Protein AF-B9YCL2-F1 (afdb_monomer)

Nearest PDB structures (foldseek):
  7br9-assembly1_A  TM=3.770E-01  e=5.449E-02  Mus musculus
  5y82-assembly1_D  TM=5.614E-01  e=2.645E+00  Thermotoga maritima MSB8
  7cf6-assembly1_A-2  TM=2.878E-01  e=2.105E+00  Fervidobacterium islandicum

Sequence (272 aa):
MPEGIKELVYPILKEELIPALGCTEPIAIAYACAKAKEVLGAFPEKMTVRCSGNIVKNVKGVVVPNTVNLKGIKTAALMGVVCGDASKGLQVIAGSTAQDVARVKELLKSDLCKVELIEGEENLQIWAVLEQAENQVQLQIKREHTNITKIIKNGEVLLDKDDCSSQPVSAIDRSRLTVESIVAYVENEDLSEIRPLLEKQVECNMAIAEEG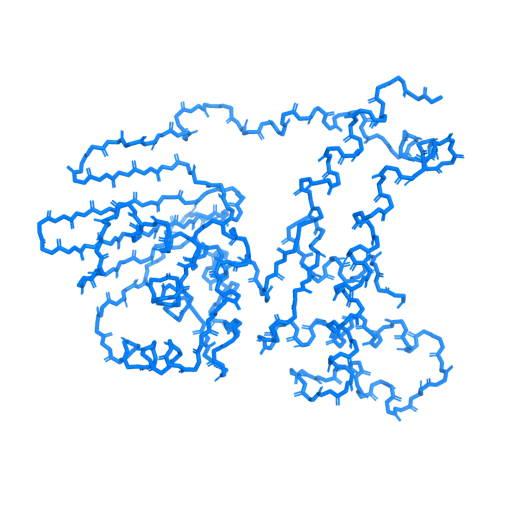LKNPFGSQVGRIMMKNNPNDLFTKVIAYAASGSDARMSGCNLPVVVNSGSGNQGMTCSVP

Secondary structure (DSSP, 8-state):
--TTSHHHHHHHHHHH--EE-S-HHHHHHHHHHHHHHHHHTS--SEEEEEE-HHHHHHHTTPBPTTSSS-BHHHHHHHHHHHH--GGGGGGTTTT--HHHHHHHHHHTTSTTEEEEE-TT--SSEEEEEEEETTEEEEEEEESSTT-EEEEEETTEEEEE-TTSSS----SS-GGG--HHHHHHHHHHS-TTTTHHHHHHHHHHHHHHHHHHHHS--TT-HHHHHHHH-TT-HHHHHHHHHHHHHHHHHTT--S-EE-BTTBHHHHHHHH--

pLDDT: mean 91.06, std 10.23, range [40.72, 98.69]

Mean predicted aligned error: 5.86 Å

Foldseek 3Di:
DPPCLVVFPQVVLVVFFDWAFFALLLLLLLLQLLVQLVVLVHQFQAKEKEWEPQSQVVFQCFAAAPQQRDGGNLLSNQLSRQQFDNVRQNCRNLPPDPVSSVVSVVCVVDNRYHYHYDPPGHFGKMWMWGHDDQKIWIWMDGNDSSRTQWIAINNRTPHHNVPPPDDPPPPRDCPPPDPVSVVCCVVPDDCPSVVVSLVVQLVQLQVLLVVLLVDDFAPSQLVVLCVVPVPDPVSNLVSSLVSSNRCSRRNNSGIHGGGPSHSSVSNNVRPD

Radius of gyration: 20.26 Å; Cα contacts (8 Å, |Δi|>4): 569; chains: 1; bounding box: 56×36×64 Å

Structure (mmCIF, N/CA/C/O backbone):
data_AF-B9YCL2-F1
#
_entry.id   AF-B9YCL2-F1
#
loop_
_atom_site.group_PDB
_atom_site.id
_atom_site.type_symbol
_atom_site.label_atom_id
_atom_site.label_alt_id
_atom_site.label_comp_id
_atom_site.label_asym_id
_atom_site.label_entity_id
_atom_site.label_seq_id
_atom_site.pdbx_PDB_ins_code
_atom_site.Cartn_x
_atom_site.Cartn_y
_atom_site.Cartn_z
_atom_site.occupancy
_atom_site.B_iso_or_equiv
_atom_site.auth_seq_id
_atom_site.auth_comp_id
_atom_site.auth_asym_id
_atom_site.auth_atom_id
_atom_site.pdbx_PDB_model_num
ATOM 1 N N . MET A 1 1 ? 34.829 -3.415 -12.511 1.00 62.00 1 MET A N 1
ATOM 2 C CA . MET A 1 1 ? 33.648 -2.979 -11.740 1.00 62.00 1 MET A CA 1
ATOM 3 C C . MET A 1 1 ? 34.098 -2.318 -10.456 1.00 62.00 1 MET A C 1
ATOM 5 O O . MET A 1 1 ? 35.070 -2.805 -9.883 1.00 62.00 1 MET A O 1
ATOM 9 N N . PRO A 1 2 ? 33.428 -1.245 -10.009 1.00 67.31 2 PRO A N 1
ATOM 10 C CA . PRO A 1 2 ? 33.619 -0.714 -8.667 1.00 67.31 2 PRO A CA 1
ATOM 11 C C . PRO A 1 2 ? 33.381 -1.825 -7.646 1.00 67.31 2 PRO A C 1
ATOM 13 O O . PRO A 1 2 ? 32.400 -2.562 -7.747 1.00 67.31 2 PRO A O 1
ATOM 16 N N . GLU A 1 3 ? 34.308 -1.978 -6.706 1.00 68.44 3 GLU A N 1
ATOM 17 C CA . GLU A 1 3 ? 34.226 -3.001 -5.666 1.00 68.44 3 GLU A CA 1
ATOM 18 C C . GLU A 1 3 ? 32.881 -2.879 -4.934 1.00 68.44 3 GLU A C 1
ATOM 20 O O . GLU A 1 3 ? 32.393 -1.765 -4.730 1.00 68.44 3 GLU A O 1
ATOM 25 N N . GLY A 1 4 ? 32.265 -4.000 -4.557 1.00 73.12 4 GLY A N 1
ATOM 26 C CA . GLY A 1 4 ? 31.085 -4.043 -3.691 1.00 73.12 4 GLY A CA 1
ATOM 27 C C . GLY A 1 4 ? 29.737 -3.622 -4.295 1.00 73.12 4 GLY A C 1
ATOM 28 O O . GLY A 1 4 ? 28.762 -3.552 -3.554 1.00 73.12 4 GLY A O 1
ATOM 29 N N . ILE A 1 5 ? 29.646 -3.267 -5.586 1.00 79.25 5 ILE A N 1
ATOM 30 C CA . ILE A 1 5 ? 28.376 -2.798 -6.185 1.00 79.25 5 ILE A CA 1
ATOM 31 C C . ILE A 1 5 ? 27.323 -3.912 -6.273 1.00 79.25 5 ILE A C 1
ATOM 33 O O . ILE A 1 5 ? 26.132 -3.664 -6.075 1.00 79.25 5 ILE A O 1
ATOM 37 N N . LYS A 1 6 ? 27.763 -5.152 -6.508 1.00 78.56 6 LYS A N 1
ATOM 38 C CA . LYS A 1 6 ? 26.895 -6.327 -6.622 1.00 78.56 6 LYS A CA 1
ATOM 39 C C . LYS A 1 6 ? 26.133 -6.595 -5.330 1.00 78.56 6 LYS A C 1
ATOM 41 O O . LYS A 1 6 ? 24.930 -6.845 -5.355 1.00 78.56 6 LYS A O 1
ATOM 46 N N . GLU A 1 7 ? 26.820 -6.464 -4.203 1.00 80.06 7 GLU A N 1
ATOM 47 C CA . GLU A 1 7 ? 26.274 -6.642 -2.863 1.00 80.06 7 GLU A CA 1
ATOM 48 C C . GLU A 1 7 ? 25.296 -5.524 -2.467 1.00 80.06 7 GLU A C 1
ATOM 50 O O . GLU A 1 7 ? 24.574 -5.677 -1.486 1.00 80.06 7 GLU A O 1
ATOM 55 N N . LEU A 1 8 ? 25.240 -4.416 -3.219 1.00 85.12 8 LEU A N 1
ATOM 56 C CA . LEU A 1 8 ? 24.333 -3.291 -2.967 1.00 85.12 8 LEU A CA 1
ATOM 57 C C . LEU A 1 8 ? 23.086 -3.339 -3.850 1.00 85.12 8 LEU A C 1
ATOM 59 O O . LEU A 1 8 ? 21.981 -3.130 -3.353 1.00 85.12 8 LEU A O 1
ATOM 63 N N . VAL A 1 9 ? 23.240 -3.609 -5.151 1.00 85.69 9 VAL A N 1
ATOM 64 C CA . VAL A 1 9 ? 22.139 -3.475 -6.120 1.00 85.69 9 VAL A CA 1
ATOM 65 C C . VAL A 1 9 ? 20.978 -4.404 -5.781 1.00 85.69 9 VAL A C 1
ATOM 67 O O . VAL A 1 9 ? 19.841 -3.943 -5.692 1.00 85.69 9 VAL A O 1
ATOM 70 N N . TYR A 1 10 ? 21.236 -5.693 -5.548 1.00 85.19 10 TYR A N 1
ATOM 71 C CA . TYR A 1 10 ? 20.149 -6.642 -5.301 1.00 85.19 10 TYR A CA 1
ATOM 72 C C . TYR A 1 10 ? 19.368 -6.348 -4.006 1.00 85.19 10 TYR A C 1
ATOM 74 O O . TYR A 1 10 ? 18.136 -6.297 -4.071 1.00 85.19 10 TYR A O 1
ATOM 82 N N . PRO A 1 11 ? 20.011 -6.075 -2.850 1.00 87.25 11 PRO A N 1
ATOM 83 C CA . PRO A 1 11 ? 19.293 -5.642 -1.652 1.00 87.25 11 PRO A CA 1
ATOM 84 C C . PRO A 1 11 ? 18.455 -4.375 -1.853 1.00 87.25 11 PRO A C 1
ATOM 86 O O . PRO A 1 11 ? 17.312 -4.345 -1.403 1.00 87.25 11 PRO A O 1
ATOM 89 N N . ILE A 1 12 ? 18.972 -3.374 -2.576 1.00 88.25 12 ILE A N 1
ATOM 90 C CA . ILE A 1 12 ? 18.233 -2.131 -2.854 1.00 88.25 12 ILE A CA 1
ATOM 91 C C . ILE A 1 12 ? 17.013 -2.417 -3.722 1.00 88.25 12 ILE A C 1
ATOM 93 O O . ILE A 1 12 ? 15.914 -1.982 -3.396 1.00 88.25 12 ILE A O 1
ATOM 97 N N . LEU A 1 13 ? 17.168 -3.190 -4.798 1.00 89.56 13 LEU A N 1
ATOM 98 C CA . LEU A 1 13 ? 16.035 -3.563 -5.644 1.00 89.56 13 LEU A CA 1
ATOM 99 C C . LEU A 1 13 ? 14.991 -4.370 -4.865 1.00 89.56 13 LEU A C 1
ATOM 101 O O . LEU A 1 13 ? 13.799 -4.172 -5.071 1.00 89.56 13 LEU A O 1
ATOM 105 N N . LYS A 1 14 ? 15.408 -5.237 -3.939 1.00 87.94 14 LYS A N 1
ATOM 106 C CA . LYS A 1 14 ? 14.493 -5.999 -3.078 1.00 87.94 14 LYS A CA 1
ATOM 107 C C . LYS A 1 14 ? 13.721 -5.121 -2.091 1.00 87.94 14 LYS A C 1
ATOM 109 O O . LYS A 1 14 ? 12.573 -5.430 -1.783 1.00 87.94 14 LYS A O 1
ATOM 114 N N . GLU A 1 15 ? 14.348 -4.064 -1.590 1.00 85.31 15 GLU A N 1
ATOM 115 C CA . GLU A 1 15 ? 13.723 -3.071 -0.710 1.00 85.31 15 GLU A CA 1
ATOM 116 C C . GLU A 1 15 ? 12.735 -2.177 -1.475 1.00 85.31 15 GLU A C 1
ATOM 118 O O . GLU A 1 15 ? 11.638 -1.905 -0.990 1.00 85.31 15 GLU A O 1
ATOM 123 N N . GLU A 1 16 ? 13.099 -1.756 -2.687 1.00 86.75 16 GLU A N 1
ATOM 124 C CA . GLU A 1 16 ? 12.355 -0.756 -3.461 1.00 86.75 16 GLU A CA 1
ATOM 125 C C . GLU A 1 16 ? 11.254 -1.362 -4.346 1.00 86.75 16 GLU A C 1
ATOM 127 O O . GLU A 1 16 ? 10.178 -0.776 -4.479 1.00 86.75 16 GLU A O 1
ATOM 132 N N . LEU A 1 17 ? 11.494 -2.530 -4.953 1.00 93.06 17 LEU A N 1
ATOM 133 C CA . LEU A 1 17 ? 10.586 -3.162 -5.917 1.00 93.06 17 LEU A CA 1
ATOM 134 C C . LEU A 1 17 ? 9.605 -4.104 -5.215 1.00 93.06 17 LEU A C 1
ATOM 136 O O . LEU A 1 17 ? 9.606 -5.323 -5.400 1.00 93.06 17 LEU A O 1
ATOM 140 N N . ILE A 1 18 ? 8.725 -3.505 -4.414 1.00 91.81 18 ILE A N 1
ATOM 141 C CA . ILE A 1 18 ? 7.686 -4.212 -3.660 1.00 91.81 18 ILE A CA 1
ATOM 142 C C . ILE A 1 18 ? 6.292 -4.034 -4.288 1.00 91.81 18 ILE A C 1
ATOM 144 O O . ILE A 1 18 ? 5.949 -2.941 -4.748 1.00 91.81 18 ILE A O 1
ATOM 148 N N . PRO A 1 19 ? 5.438 -5.075 -4.304 1.00 92.88 19 PRO A N 1
ATOM 149 C CA . PRO A 1 19 ? 4.062 -4.934 -4.771 1.00 92.88 19 PRO A CA 1
ATOM 150 C C . PRO A 1 19 ? 3.205 -4.102 -3.806 1.00 92.88 19 PRO A C 1
ATOM 152 O O . PRO A 1 19 ? 3.217 -4.324 -2.592 1.00 92.88 19 PRO A O 1
ATOM 155 N N . ALA A 1 20 ? 2.394 -3.200 -4.353 1.00 90.88 20 ALA A N 1
ATOM 156 C CA . ALA A 1 20 ? 1.445 -2.371 -3.618 1.00 90.88 20 ALA A CA 1
ATOM 157 C C . ALA A 1 20 ? 0.089 -2.293 -4.333 1.00 90.88 20 ALA A C 1
ATOM 159 O O . ALA A 1 20 ? 0.010 -2.393 -5.560 1.00 90.88 20 ALA A O 1
ATOM 160 N N . LEU A 1 21 ? -0.981 -2.071 -3.565 1.00 88.12 21 LEU A N 1
ATOM 161 C CA . LEU A 1 21 ? -2.331 -1.863 -4.098 1.00 88.12 21 LEU A CA 1
ATOM 162 C C . LEU A 1 21 ? -2.698 -0.383 -4.150 1.00 88.12 21 LEU A C 1
ATOM 164 O O . LEU A 1 21 ? -2.540 0.326 -3.164 1.00 88.12 21 LEU A O 1
ATOM 168 N N . GLY A 1 22 ? -3.262 0.075 -5.269 1.00 87.56 22 GLY A N 1
ATOM 169 C CA . GLY A 1 22 ? -3.687 1.470 -5.425 1.00 87.56 22 GLY A CA 1
ATOM 170 C C . GLY A 1 22 ? -2.607 2.478 -5.023 1.00 87.56 22 GLY A C 1
ATOM 171 O O . GLY A 1 22 ? -1.409 2.228 -5.165 1.00 87.56 22 GLY A O 1
ATOM 172 N N . CYS A 1 23 ? -3.033 3.635 -4.523 1.00 86.50 23 CYS A N 1
ATOM 173 C CA . CYS A 1 23 ? -2.135 4.643 -3.962 1.00 86.50 23 CYS A CA 1
ATOM 174 C C . CYS A 1 23 ? -1.546 4.149 -2.627 1.00 86.50 23 CYS A C 1
ATOM 176 O O . CYS A 1 23 ? -2.252 3.520 -1.838 1.00 86.50 23 CYS A O 1
ATOM 178 N N . THR A 1 24 ? -0.272 4.428 -2.350 1.00 87.75 24 THR A N 1
ATOM 179 C CA . THR A 1 24 ? 0.433 3.886 -1.174 1.00 87.75 24 THR A CA 1
ATOM 180 C C . THR A 1 24 ? 0.022 4.572 0.126 1.00 87.75 24 THR A C 1
ATOM 182 O O . THR A 1 24 ? 0.033 3.945 1.180 1.00 87.75 24 THR A O 1
ATOM 185 N N . GLU A 1 25 ? -0.414 5.828 0.075 1.00 92.81 25 GLU A N 1
ATOM 186 C CA . GLU A 1 25 ? -0.817 6.618 1.240 1.00 92.81 25 GLU A CA 1
ATOM 187 C C . GLU A 1 25 ? -2.124 6.121 1.888 1.00 92.81 25 GLU A C 1
ATOM 189 O O . GLU A 1 25 ? -2.126 5.914 3.104 1.00 92.81 25 GLU A O 1
ATOM 194 N N . PRO A 1 26 ? -3.225 5.846 1.151 1.00 94.69 26 PRO A N 1
ATOM 195 C CA . PRO A 1 26 ? -4.385 5.167 1.732 1.00 94.69 26 PRO A CA 1
ATOM 196 C C . PRO A 1 26 ? -4.019 3.800 2.326 1.00 94.69 26 PRO A C 1
ATOM 198 O O . PRO A 1 26 ? -4.511 3.428 3.389 1.00 94.69 26 PRO A O 1
ATOM 201 N N . ILE A 1 27 ? -3.131 3.055 1.670 1.00 95.44 27 ILE A N 1
ATOM 202 C CA . ILE A 1 27 ? -2.685 1.749 2.157 1.00 95.44 27 ILE A CA 1
ATOM 203 C C . ILE A 1 27 ? -1.865 1.869 3.442 1.00 95.44 27 ILE A C 1
ATOM 205 O O . ILE A 1 27 ? -2.074 1.069 4.348 1.00 95.44 27 ILE A O 1
ATOM 209 N N . ALA A 1 28 ? -1.005 2.879 3.578 1.00 95.94 28 ALA A N 1
ATOM 210 C CA . ALA A 1 28 ? -0.265 3.144 4.811 1.00 95.94 28 ALA A CA 1
ATOM 211 C C . ALA A 1 28 ? -1.210 3.420 5.992 1.00 95.94 28 ALA A C 1
ATOM 213 O O . ALA A 1 28 ? -0.997 2.918 7.094 1.00 95.94 28 ALA A O 1
ATOM 214 N N . ILE A 1 29 ? -2.305 4.152 5.757 1.00 98.00 29 ILE A N 1
ATOM 215 C CA . ILE A 1 29 ? -3.349 4.384 6.768 1.00 98.00 29 ILE A CA 1
ATOM 216 C C . ILE A 1 29 ? -4.047 3.072 7.139 1.00 98.00 29 ILE A C 1
ATOM 218 O O . ILE A 1 29 ? -4.221 2.781 8.325 1.00 98.00 29 ILE A O 1
ATOM 222 N N . ALA A 1 30 ? -4.430 2.268 6.142 1.00 98.06 30 ALA A N 1
ATOM 223 C CA . ALA A 1 30 ? -5.044 0.963 6.373 1.00 98.06 30 ALA A CA 1
ATOM 224 C C . ALA A 1 30 ? -4.102 0.033 7.156 1.00 98.06 30 ALA A C 1
ATOM 226 O O . ALA A 1 30 ? -4.533 -0.625 8.099 1.00 98.06 30 ALA A O 1
ATOM 227 N N . TYR A 1 31 ? -2.813 0.033 6.818 1.00 98.38 31 TYR A N 1
ATOM 228 C CA . TYR A 1 31 ? -1.770 -0.736 7.488 1.00 98.38 31 TYR A CA 1
ATOM 229 C C . TYR A 1 31 ? -1.581 -0.294 8.943 1.00 98.38 31 TYR A C 1
ATOM 231 O O . TYR A 1 31 ? -1.621 -1.138 9.840 1.00 98.38 31 TYR A O 1
ATOM 239 N N . ALA A 1 32 ? -1.492 1.015 9.203 1.00 98.44 32 ALA A N 1
ATOM 240 C CA . ALA A 1 32 ? -1.422 1.561 10.559 1.00 98.44 32 ALA A CA 1
ATOM 241 C C . ALA A 1 32 ? -2.613 1.105 11.416 1.00 98.44 32 ALA A C 1
ATOM 243 O O . ALA A 1 32 ? -2.436 0.655 12.547 1.00 98.44 32 ALA A O 1
ATOM 244 N N . CYS A 1 33 ? -3.826 1.176 10.863 1.00 98.62 33 CYS A N 1
ATOM 245 C CA . CYS A 1 33 ? -5.047 0.801 11.572 1.00 98.62 33 CYS A CA 1
ATOM 246 C C . CYS A 1 33 ? -5.167 -0.717 11.781 1.00 98.62 33 CYS A C 1
ATOM 248 O O . CYS A 1 33 ? -5.577 -1.151 12.856 1.00 98.62 33 CYS A O 1
ATOM 250 N N . ALA A 1 34 ? -4.776 -1.526 10.792 1.00 98.56 34 ALA A N 1
ATOM 251 C CA . ALA A 1 34 ? -4.740 -2.982 10.910 1.00 98.56 34 ALA A CA 1
ATOM 252 C C . ALA A 1 34 ? -3.764 -3.418 12.010 1.00 98.56 34 ALA A C 1
ATOM 254 O O . ALA A 1 34 ? -4.122 -4.212 12.881 1.00 98.56 34 ALA A O 1
ATOM 255 N N . LYS A 1 35 ? -2.556 -2.837 12.029 1.00 98.56 35 LYS A N 1
ATOM 256 C CA . LYS A 1 35 ? -1.556 -3.162 13.047 1.00 98.56 35 LYS A CA 1
ATOM 257 C C . LYS A 1 35 ? -1.957 -2.662 14.433 1.00 98.56 35 LYS A C 1
ATOM 259 O O . LYS A 1 35 ? -1.785 -3.384 15.410 1.00 98.56 35 LYS A O 1
ATOM 264 N N . ALA A 1 36 ? -2.545 -1.469 14.533 1.00 98.50 36 ALA A N 1
ATOM 265 C CA . ALA A 1 36 ? -3.066 -0.964 15.801 1.00 98.50 36 ALA A CA 1
ATOM 266 C C . ALA A 1 36 ? -4.185 -1.866 16.353 1.00 98.50 36 ALA A C 1
ATOM 268 O O . ALA A 1 36 ? -4.207 -2.137 17.552 1.00 98.50 36 ALA A O 1
ATOM 269 N N . LYS A 1 37 ? -5.073 -2.391 15.493 1.00 98.56 37 LYS A N 1
ATOM 270 C CA . LYS A 1 37 ? -6.120 -3.351 15.884 1.00 98.56 37 LYS A CA 1
ATOM 271 C C . LYS A 1 37 ? -5.522 -4.664 16.383 1.00 98.56 37 LYS A C 1
ATOM 273 O O . LYS A 1 37 ? -5.991 -5.196 17.383 1.00 98.56 37 LYS A O 1
ATOM 278 N N . GLU A 1 38 ? -4.504 -5.184 15.702 1.00 98.31 38 GLU A N 1
ATOM 279 C CA . GLU A 1 38 ? -3.793 -6.397 16.125 1.00 98.31 38 GLU A CA 1
ATOM 280 C C . GLU A 1 38 ? -3.215 -6.234 17.541 1.00 98.31 38 GLU A C 1
ATOM 282 O O . GLU A 1 38 ? -3.428 -7.090 18.394 1.00 98.31 38 GLU A O 1
ATOM 287 N N . VAL A 1 39 ? -2.567 -5.096 17.822 1.00 98.25 39 VAL A N 1
ATOM 288 C CA . VAL A 1 39 ? -2.015 -4.774 19.153 1.00 98.25 39 VAL A CA 1
ATOM 289 C C . VAL A 1 39 ? -3.119 -4.559 20.197 1.00 98.25 39 VAL A C 1
ATOM 291 O O . VAL A 1 39 ? -2.962 -4.949 21.361 1.00 98.25 39 VAL A O 1
ATOM 294 N N . LEU A 1 40 ? -4.242 -3.951 19.801 1.00 98.19 40 LEU A N 1
ATOM 295 C CA . LEU A 1 40 ? -5.413 -3.774 20.663 1.00 98.19 40 LEU A CA 1
ATOM 296 C C . LEU A 1 40 ? -6.025 -5.131 21.038 1.00 98.19 40 LEU A C 1
ATOM 298 O O . LEU A 1 40 ? -6.437 -5.316 22.180 1.00 98.19 40 LEU A O 1
ATOM 302 N N . GLY A 1 41 ? -6.032 -6.087 20.105 1.00 97.69 41 GLY A N 1
ATOM 303 C CA . GLY A 1 41 ? -6.587 -7.432 20.282 1.00 97.69 41 GLY A CA 1
ATOM 304 C C . GLY A 1 41 ? -8.114 -7.498 20.166 1.00 97.69 41 GLY A C 1
ATOM 305 O O . GLY A 1 41 ? -8.703 -8.549 20.401 1.00 97.69 41 GLY A O 1
ATOM 306 N N . ALA A 1 42 ? -8.765 -6.390 19.801 1.00 97.50 42 ALA A N 1
ATOM 307 C CA . ALA A 1 42 ? -10.216 -6.270 19.706 1.00 97.50 42 ALA A CA 1
ATOM 308 C C . ALA A 1 42 ? -10.629 -5.305 18.586 1.00 97.50 42 ALA A C 1
ATOM 310 O O . ALA A 1 42 ? -9.821 -4.532 18.070 1.00 97.50 42 ALA A O 1
ATOM 311 N N . PHE A 1 43 ? -11.908 -5.345 18.205 1.00 98.00 43 PHE A N 1
ATOM 312 C CA . PHE A 1 43 ? -12.480 -4.330 17.323 1.00 98.00 43 PHE A CA 1
ATOM 313 C C . PHE A 1 43 ? -12.715 -3.036 18.127 1.00 98.00 43 PHE A C 1
ATOM 315 O O . PHE A 1 43 ? -13.321 -3.117 19.196 1.00 98.00 43 PHE A O 1
ATOM 322 N N . PRO A 1 44 ? -12.248 -1.865 17.658 1.00 97.94 44 PRO A N 1
ATOM 323 C CA . PRO A 1 44 ? -12.377 -0.614 18.395 1.00 97.94 44 PRO A CA 1
ATOM 324 C C . PRO A 1 44 ? -13.816 -0.093 18.407 1.00 97.94 44 PRO A C 1
ATOM 326 O O . PRO A 1 44 ? -14.564 -0.270 17.447 1.00 97.94 44 PRO A O 1
ATOM 329 N N . GLU A 1 45 ? -14.173 0.616 19.472 1.00 97.75 45 GLU A N 1
ATOM 330 C CA . GLU A 1 45 ? -15.427 1.371 19.594 1.00 97.75 45 GLU A CA 1
ATOM 331 C C . GLU A 1 45 ? -15.255 2.815 19.107 1.00 97.75 45 GLU A C 1
ATOM 333 O O . GLU A 1 45 ? -16.201 3.431 18.611 1.00 97.75 45 GLU A O 1
ATOM 338 N N . LYS A 1 46 ? -14.033 3.350 19.219 1.00 97.94 46 LYS A N 1
ATOM 339 C CA . LYS A 1 46 ? -13.638 4.665 18.709 1.00 97.94 46 LYS A CA 1
ATOM 340 C C . LYS A 1 46 ? -12.257 4.593 18.082 1.00 97.94 46 LYS A C 1
ATOM 342 O O . LYS A 1 46 ? -11.385 3.849 18.528 1.00 97.94 46 LYS A O 1
ATOM 347 N N . MET A 1 47 ? -12.050 5.404 17.055 1.00 98.19 47 MET A N 1
ATOM 348 C CA . MET A 1 47 ? -10.747 5.589 16.449 1.00 98.19 47 MET A CA 1
ATOM 349 C C . MET A 1 47 ? -10.534 7.013 15.948 1.00 98.19 47 MET A C 1
ATOM 351 O O . MET A 1 47 ? -11.435 7.647 15.393 1.00 98.19 47 MET A O 1
ATOM 355 N N . THR A 1 48 ? -9.301 7.483 16.082 1.00 98.69 48 THR A N 1
ATOM 356 C CA . THR A 1 48 ? -8.842 8.765 15.549 1.00 98.69 48 THR A CA 1
ATOM 357 C C . THR A 1 48 ? -7.613 8.528 14.688 1.00 98.69 48 THR A C 1
ATOM 359 O O . THR A 1 48 ? -6.626 7.951 15.145 1.00 98.69 48 THR A O 1
ATOM 362 N N . VAL A 1 49 ? -7.671 8.971 13.435 1.00 98.44 49 VAL A N 1
ATOM 363 C CA . VAL A 1 49 ? -6.532 8.939 12.517 1.00 98.44 49 VAL A CA 1
ATOM 364 C C . VAL A 1 49 ? -6.013 10.353 12.330 1.00 98.44 49 VAL A C 1
ATOM 366 O O . VAL A 1 49 ? -6.727 11.210 11.809 1.00 98.44 49 VAL A O 1
ATOM 369 N N . ARG A 1 50 ? -4.769 10.601 12.735 1.00 98.25 50 ARG A N 1
ATOM 370 C CA . ARG A 1 50 ? -4.099 11.887 12.518 1.00 98.25 50 ARG A CA 1
ATOM 371 C C . ARG A 1 50 ? -3.115 11.753 11.373 1.00 98.25 50 ARG A C 1
ATOM 373 O O . ARG A 1 50 ? -2.310 10.826 11.372 1.00 98.25 50 ARG A O 1
ATOM 380 N N . CYS A 1 51 ? -3.160 12.662 10.414 1.00 97.44 51 CYS A N 1
ATOM 381 C CA . CYS A 1 51 ? -2.314 12.607 9.225 1.00 97.44 51 CYS A CA 1
ATOM 382 C C . CYS A 1 51 ? -1.602 13.937 8.995 1.00 97.44 51 CYS A C 1
ATOM 384 O O . CYS A 1 51 ? -2.181 14.995 9.235 1.00 97.44 51 CYS A O 1
ATOM 386 N N . SER A 1 52 ? -0.376 13.885 8.478 1.00 96.00 52 SER A N 1
ATOM 387 C CA . SER A 1 52 ? 0.328 15.067 7.975 1.00 96.00 52 SER A CA 1
ATOM 388 C C . SER A 1 52 ? -0.355 15.675 6.748 1.00 96.00 52 SER A C 1
ATOM 390 O O . SER A 1 52 ? -1.164 15.025 6.071 1.00 96.00 52 SER A O 1
ATOM 392 N N . GLY A 1 53 ? -0.013 16.925 6.427 1.00 92.62 53 GLY A N 1
ATOM 393 C CA . GLY A 1 53 ? -0.649 17.676 5.340 1.00 92.62 53 GLY A CA 1
ATOM 394 C C . GLY A 1 53 ? -0.578 16.969 3.983 1.00 92.62 53 GLY A C 1
ATOM 395 O O . GLY A 1 53 ? -1.587 16.885 3.276 1.00 92.62 53 GLY A O 1
ATOM 396 N N . ASN A 1 54 ? 0.574 16.384 3.637 1.00 89.94 54 ASN A N 1
ATOM 397 C CA . ASN A 1 54 ? 0.737 15.659 2.374 1.00 89.94 54 ASN A CA 1
ATOM 398 C C . ASN A 1 54 ? -0.110 14.383 2.309 1.00 89.94 54 ASN A C 1
ATOM 400 O O . ASN A 1 54 ? -0.712 14.117 1.267 1.00 89.94 54 ASN A O 1
ATOM 404 N N . ILE A 1 55 ? -0.244 13.642 3.414 1.00 94.06 55 ILE A N 1
ATOM 405 C CA . ILE A 1 55 ? -1.134 12.474 3.468 1.00 94.06 55 ILE A CA 1
ATOM 406 C C . ILE A 1 55 ? -2.590 12.907 3.282 1.00 94.06 55 ILE A C 1
ATOM 408 O O . ILE A 1 55 ? -3.311 12.316 2.476 1.00 94.06 55 ILE A O 1
ATOM 412 N N . VAL A 1 56 ? -3.025 13.976 3.956 1.00 92.50 56 VAL A N 1
ATOM 413 C CA . VAL A 1 56 ? -4.389 14.498 3.787 1.00 92.50 56 VAL A CA 1
ATOM 414 C C . VAL A 1 56 ? -4.648 14.910 2.341 1.00 92.50 56 VAL A C 1
ATOM 416 O O . VAL A 1 56 ? -5.656 14.494 1.764 1.00 92.50 56 VAL A O 1
ATOM 419 N N . LYS A 1 57 ? -3.731 15.664 1.729 1.00 91.00 57 LYS A N 1
ATOM 420 C CA . LYS A 1 57 ? -3.821 16.093 0.327 1.00 91.00 57 LYS A CA 1
ATOM 421 C C . LYS A 1 57 ? -3.934 14.903 -0.630 1.00 91.00 57 LYS A C 1
ATOM 423 O O . LYS A 1 57 ? -4.830 14.895 -1.472 1.00 91.00 57 LYS A O 1
ATOM 428 N N . ASN A 1 58 ? -3.064 13.904 -0.484 1.00 87.38 58 ASN A N 1
ATOM 429 C CA . ASN A 1 58 ? -2.973 12.782 -1.420 1.00 87.38 58 ASN A CA 1
ATOM 430 C C . ASN A 1 58 ? -4.140 11.800 -1.267 1.00 87.38 58 ASN A C 1
ATOM 432 O O . ASN A 1 58 ? -4.608 11.253 -2.257 1.00 87.38 58 ASN A O 1
ATOM 436 N N . VAL A 1 59 ? -4.663 11.595 -0.055 1.00 92.38 59 VAL A N 1
ATOM 437 C CA . VAL A 1 59 ? -5.694 10.572 0.192 1.00 92.38 59 VAL A CA 1
ATOM 438 C C . VAL A 1 59 ? -7.114 11.100 -0.007 1.00 92.38 59 VAL A C 1
ATOM 440 O O . VAL A 1 59 ? -8.001 10.333 -0.381 1.00 92.38 59 VAL A O 1
ATOM 443 N N . LYS A 1 60 ? -7.364 12.400 0.210 1.00 87.75 60 LYS A N 1
ATOM 444 C CA . LYS A 1 60 ? -8.722 12.983 0.252 1.00 87.75 60 LYS A CA 1
ATOM 445 C C . LYS A 1 60 ? -9.597 12.624 -0.956 1.00 87.75 60 LYS A C 1
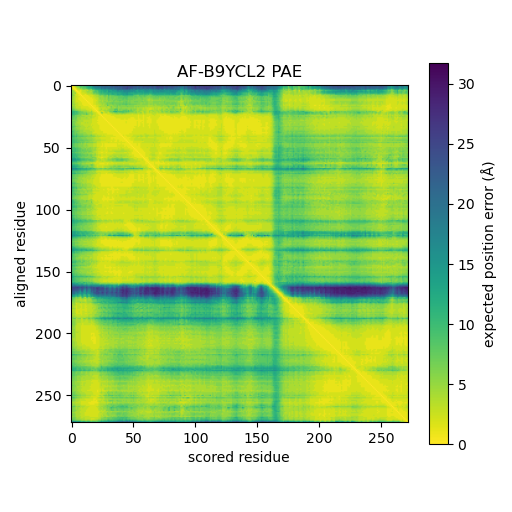ATOM 447 O O . LYS A 1 60 ? -10.787 12.375 -0.779 1.00 87.75 60 LYS A O 1
ATOM 452 N N . GLY A 1 61 ? -9.025 12.602 -2.160 1.00 85.25 61 GLY A N 1
ATOM 453 C CA . GLY A 1 61 ? -9.750 12.341 -3.411 1.00 85.25 61 GLY A CA 1
ATOM 454 C C . GLY A 1 61 ? -9.563 10.943 -4.006 1.00 85.25 61 GLY A C 1
ATOM 455 O O . GLY A 1 61 ? -10.167 10.646 -5.039 1.00 85.25 61 GLY A O 1
ATOM 456 N N . VAL A 1 62 ? -8.738 10.096 -3.389 1.00 88.25 62 VAL A N 1
ATOM 457 C CA . VAL A 1 62 ? -8.292 8.829 -3.981 1.00 88.25 62 VAL A CA 1
ATOM 458 C C . VAL A 1 62 ? -9.221 7.683 -3.600 1.00 88.25 62 VAL A C 1
ATOM 460 O O . VAL A 1 62 ? -9.674 7.592 -2.456 1.00 88.25 62 VAL A O 1
ATOM 463 N N . VAL A 1 63 ? -9.506 6.813 -4.574 1.00 92.00 63 VAL A N 1
ATOM 464 C CA . VAL A 1 63 ? -10.274 5.579 -4.367 1.00 92.00 63 VAL A CA 1
ATOM 465 C C . VAL A 1 63 ? -9.428 4.578 -3.594 1.00 92.00 63 VAL A C 1
ATOM 467 O O . VAL A 1 63 ? -8.295 4.280 -3.969 1.00 92.00 63 VAL A O 1
ATOM 470 N N . VAL A 1 64 ? -9.990 4.044 -2.514 1.00 94.38 64 VAL A N 1
ATOM 471 C CA . VAL A 1 64 ? -9.359 2.965 -1.755 1.00 94.38 64 VAL A CA 1
ATOM 472 C C . VAL A 1 64 ? -9.566 1.653 -2.525 1.00 94.38 64 VAL A C 1
ATOM 474 O O . VAL A 1 64 ? -10.704 1.369 -2.916 1.00 94.38 64 VAL A O 1
ATOM 477 N N . PRO A 1 65 ? -8.516 0.845 -2.760 1.00 89.50 65 PRO A N 1
ATOM 478 C CA . PRO A 1 65 ? -8.627 -0.412 -3.503 1.00 89.50 65 PRO A CA 1
ATOM 479 C C . PRO A 1 65 ? -9.727 -1.334 -2.978 1.00 89.50 65 PRO A C 1
ATOM 481 O O . PRO A 1 65 ? -9.988 -1.365 -1.777 1.00 89.50 65 PRO A O 1
ATOM 484 N N . ASN A 1 66 ? -10.357 -2.094 -3.878 1.00 86.25 66 ASN A N 1
ATOM 485 C CA . ASN A 1 66 ? -11.419 -3.064 -3.566 1.00 86.25 66 ASN A CA 1
ATOM 486 C C . ASN A 1 66 ? -12.703 -2.490 -2.939 1.00 86.25 66 ASN A C 1
ATOM 488 O O . ASN A 1 66 ? -13.577 -3.253 -2.548 1.00 86.25 66 ASN A O 1
ATOM 492 N N . THR A 1 67 ? -12.885 -1.168 -2.863 1.00 86.25 67 THR A N 1
ATOM 493 C CA . THR A 1 67 ? -14.036 -0.588 -2.142 1.00 86.25 67 THR A CA 1
ATOM 494 C C . THR A 1 67 ? -15.228 -0.177 -3.002 1.00 86.25 67 THR A C 1
ATOM 496 O O . THR A 1 67 ? -16.210 0.341 -2.472 1.00 86.25 67 THR A O 1
ATOM 499 N N . VAL A 1 68 ? -15.194 -0.407 -4.318 1.00 81.75 68 VAL A N 1
ATOM 500 C CA . VAL A 1 68 ? -16.263 0.028 -5.239 1.00 81.75 68 VAL A CA 1
ATOM 501 C C . VAL A 1 68 ? -16.511 1.543 -5.103 1.00 81.75 68 VAL A C 1
ATOM 503 O O . VAL A 1 68 ? -17.596 1.987 -4.729 1.00 81.75 68 VAL A O 1
ATOM 506 N N . ASN A 1 69 ? -15.475 2.338 -5.395 1.00 86.44 69 ASN A N 1
ATOM 507 C CA . ASN A 1 69 ? -15.475 3.811 -5.404 1.00 86.44 69 ASN A CA 1
ATOM 508 C C . ASN A 1 69 ? -15.553 4.531 -4.046 1.00 86.44 69 ASN A C 1
ATOM 510 O O . ASN A 1 69 ? -15.788 5.743 -4.032 1.00 86.44 69 ASN A O 1
ATOM 514 N N . LEU A 1 70 ? -15.316 3.865 -2.911 1.00 93.44 70 LEU A N 1
ATOM 515 C CA . LEU A 1 70 ? -15.147 4.598 -1.652 1.00 93.44 70 LEU A CA 1
ATOM 516 C C . LEU A 1 70 ? -13.775 5.282 -1.621 1.00 93.44 70 LEU A C 1
ATOM 518 O O . LEU A 1 70 ? -12.774 4.758 -2.110 1.00 93.44 70 LEU A O 1
ATOM 522 N N . LYS A 1 71 ? -13.734 6.487 -1.052 1.00 94.94 71 LYS A N 1
ATOM 523 C CA . LYS A 1 71 ? -12.567 7.374 -1.102 1.00 94.94 71 LYS A CA 1
ATOM 524 C C . LYS A 1 71 ? -12.173 7.869 0.279 1.00 94.94 71 LYS A C 1
ATOM 526 O O . LYS A 1 71 ? -12.986 7.865 1.208 1.00 94.94 71 LYS A O 1
ATOM 531 N N . GLY A 1 72 ? -10.947 8.365 0.388 1.00 95.44 72 GLY A N 1
ATOM 532 C CA . GLY A 1 72 ? -10.520 9.164 1.529 1.00 95.44 72 GLY A CA 1
ATOM 533 C C . GLY A 1 72 ? -10.045 8.373 2.748 1.00 95.44 72 GLY A C 1
ATOM 534 O O . GLY A 1 72 ? -10.105 7.145 2.816 1.00 95.44 72 GLY A O 1
ATOM 535 N N . ILE A 1 73 ? -9.576 9.133 3.741 1.00 97.12 73 ILE A N 1
ATOM 536 C CA . ILE A 1 73 ? -8.872 8.624 4.927 1.00 97.12 73 ILE A CA 1
ATOM 537 C C . ILE A 1 73 ? -9.757 7.702 5.764 1.00 97.12 73 ILE A C 1
ATOM 539 O O . ILE A 1 73 ? -9.320 6.617 6.133 1.00 97.12 73 ILE A O 1
ATOM 543 N N . LYS A 1 74 ? -11.009 8.104 6.032 1.00 97.25 74 LYS A N 1
ATOM 544 C CA . LYS A 1 74 ? -11.941 7.295 6.836 1.00 97.25 74 LYS A CA 1
ATOM 545 C C . LYS A 1 74 ? -12.152 5.911 6.228 1.00 97.25 74 LYS A C 1
ATOM 547 O O . LYS A 1 74 ? -12.097 4.917 6.939 1.00 97.25 74 LYS A O 1
ATOM 552 N N . THR A 1 75 ? -12.343 5.849 4.910 1.00 97.56 75 THR A N 1
ATOM 553 C CA . THR A 1 75 ? -12.491 4.584 4.184 1.00 97.56 75 THR A CA 1
ATOM 554 C C . THR A 1 75 ? -11.252 3.713 4.359 1.00 97.56 75 THR A C 1
ATOM 556 O O . THR A 1 75 ? -11.376 2.552 4.734 1.00 97.56 75 THR A O 1
ATOM 559 N N . ALA A 1 76 ? -10.058 4.269 4.134 1.00 97.62 76 ALA A N 1
ATOM 560 C CA . ALA A 1 76 ? -8.802 3.535 4.270 1.00 97.62 76 ALA A CA 1
ATOM 561 C C . ALA A 1 76 ? -8.607 2.977 5.689 1.00 97.62 76 ALA A C 1
ATOM 563 O O . ALA A 1 76 ? -8.295 1.801 5.868 1.00 97.62 76 ALA A O 1
ATOM 564 N N . ALA A 1 77 ? -8.865 3.809 6.695 1.00 98.31 77 ALA A N 1
ATOM 565 C CA . ALA A 1 77 ? -8.753 3.445 8.097 1.00 98.31 77 ALA A CA 1
ATOM 566 C C . ALA A 1 77 ? -9.713 2.306 8.476 1.00 98.31 77 ALA A C 1
ATOM 568 O O . ALA A 1 77 ? -9.297 1.306 9.061 1.00 98.31 77 ALA A O 1
ATOM 569 N N . LEU A 1 78 ? -10.984 2.416 8.074 1.00 98.38 78 LEU A N 1
ATOM 570 C CA . LEU A 1 78 ? -12.000 1.396 8.334 1.00 98.38 78 LEU A CA 1
ATOM 571 C C . LEU A 1 78 ? -11.711 0.085 7.600 1.00 98.38 78 LEU A C 1
ATOM 573 O O . LEU A 1 78 ? -11.877 -0.974 8.195 1.00 98.38 78 LEU A O 1
ATOM 577 N N . MET A 1 79 ? -11.232 0.133 6.353 1.00 97.94 79 MET A N 1
ATOM 578 C CA . MET A 1 79 ? -10.790 -1.070 5.634 1.00 97.94 79 MET A CA 1
ATOM 579 C C . MET A 1 79 ? -9.664 -1.786 6.391 1.00 97.94 79 MET A C 1
ATOM 581 O O . MET A 1 79 ? -9.715 -3.003 6.559 1.00 97.94 79 MET A O 1
ATOM 585 N N . GLY A 1 80 ? -8.693 -1.033 6.920 1.00 98.12 80 GLY A N 1
ATOM 586 C CA . GLY A 1 80 ? -7.623 -1.575 7.759 1.00 98.12 80 GLY A CA 1
ATOM 587 C C . GLY A 1 80 ? -8.140 -2.300 9.005 1.00 98.12 80 GLY A C 1
ATOM 588 O O . GLY A 1 80 ? -7.742 -3.428 9.279 1.00 98.12 80 GLY A O 1
ATOM 589 N N . VAL A 1 81 ? -9.076 -1.695 9.740 1.00 98.31 81 VAL A N 1
ATOM 590 C CA . VAL A 1 81 ? -9.651 -2.312 10.951 1.00 98.31 81 VAL A CA 1
ATOM 591 C C . VAL A 1 81 ? -10.589 -3.480 10.616 1.00 98.31 81 VAL A C 1
ATOM 593 O O . VAL A 1 81 ? -10.633 -4.469 11.349 1.00 98.31 81 VAL A O 1
ATOM 596 N N . VAL A 1 82 ? -11.363 -3.416 9.534 1.00 98.19 82 VAL A N 1
ATOM 597 C CA . VAL A 1 82 ? -12.340 -4.466 9.205 1.00 98.19 82 VAL A CA 1
ATOM 598 C C . VAL A 1 82 ? -11.649 -5.722 8.684 1.00 98.19 82 VAL A C 1
ATOM 600 O O . VAL A 1 82 ? -11.829 -6.785 9.277 1.00 98.19 82 VAL A O 1
ATOM 603 N N . CYS A 1 83 ? -10.825 -5.596 7.644 1.00 96.81 83 CYS A N 1
ATOM 604 C CA . CYS A 1 83 ? -10.291 -6.736 6.892 1.00 96.81 83 CYS A CA 1
ATOM 605 C C . CYS A 1 83 ? -8.774 -6.682 6.665 1.00 96.81 83 CYS A C 1
ATOM 607 O O . CYS A 1 83 ? -8.244 -7.483 5.897 1.00 96.81 83 CYS A O 1
ATOM 609 N N . GLY A 1 84 ? -8.077 -5.717 7.268 1.00 97.25 84 GLY A N 1
ATOM 610 C CA . GLY A 1 84 ? -6.642 -5.566 7.089 1.00 97.25 84 GLY A CA 1
ATOM 611 C C . GLY A 1 84 ? -5.845 -6.704 7.727 1.00 97.25 84 GLY A C 1
ATOM 612 O O . GLY A 1 84 ? -6.030 -7.023 8.900 1.00 97.25 84 GLY A O 1
ATOM 613 N N . ASP A 1 85 ? -4.919 -7.268 6.957 1.00 97.25 85 ASP A N 1
ATOM 614 C CA . ASP A 1 85 ? -3.893 -8.206 7.406 1.00 97.25 85 ASP A CA 1
ATOM 615 C C . ASP A 1 85 ? -2.537 -7.490 7.436 1.00 97.25 85 ASP A C 1
ATOM 617 O O . ASP A 1 85 ? -1.903 -7.267 6.400 1.00 97.25 85 ASP A O 1
ATOM 621 N N . ALA A 1 86 ? -2.098 -7.092 8.633 1.00 95.94 86 ALA A N 1
ATOM 622 C CA . ALA A 1 86 ? -0.872 -6.318 8.801 1.00 95.94 86 ALA A CA 1
ATOM 623 C C . ALA A 1 86 ? 0.387 -7.077 8.338 1.00 95.94 86 ALA A C 1
ATOM 625 O O . ALA A 1 86 ? 1.375 -6.443 7.978 1.00 95.94 86 ALA A O 1
ATOM 626 N N . SER A 1 87 ? 0.361 -8.412 8.259 1.00 95.44 87 SER A N 1
ATOM 627 C CA . SER A 1 87 ? 1.504 -9.188 7.755 1.00 95.44 87 SER A CA 1
ATOM 628 C C . SER A 1 87 ? 1.796 -8.941 6.268 1.00 95.44 87 SER A C 1
ATOM 630 O O . SER A 1 87 ? 2.904 -9.204 5.803 1.00 95.44 87 SER A O 1
ATOM 632 N N . LYS A 1 88 ? 0.833 -8.382 5.521 1.00 93.88 88 LYS A N 1
ATOM 633 C CA . LYS A 1 88 ? 0.930 -8.138 4.073 1.00 93.88 88 LYS A CA 1
ATOM 634 C C . LYS A 1 88 ? 1.453 -6.751 3.690 1.00 93.88 88 LYS A C 1
ATOM 636 O O . LYS A 1 88 ? 1.504 -6.441 2.500 1.00 93.88 88 LYS A O 1
ATOM 641 N N . GLY A 1 89 ? 1.821 -5.899 4.650 1.00 93.19 89 GLY A N 1
ATOM 642 C CA . GLY A 1 89 ? 2.403 -4.577 4.378 1.00 93.19 89 GLY A CA 1
ATOM 643 C C . GLY A 1 89 ? 1.555 -3.735 3.411 1.00 93.19 89 GLY A C 1
ATOM 644 O O . GLY A 1 89 ? 0.382 -3.472 3.672 1.00 93.19 89 GLY A O 1
ATOM 645 N N . LEU A 1 90 ? 2.116 -3.353 2.255 1.00 92.62 90 LEU A N 1
ATOM 646 C CA . LEU A 1 90 ? 1.415 -2.552 1.232 1.00 92.62 90 LEU A CA 1
ATOM 647 C C . LEU A 1 90 ? 0.297 -3.296 0.468 1.00 92.62 90 LEU A C 1
ATOM 649 O O . LEU A 1 90 ? -0.354 -2.736 -0.417 1.00 92.62 90 LEU A O 1
ATOM 653 N N . GLN A 1 91 ? 0.038 -4.549 0.828 1.00 93.44 91 GLN A N 1
ATOM 654 C CA . GLN A 1 91 ? -1.088 -5.353 0.357 1.00 93.44 91 GLN A CA 1
ATOM 655 C C . GLN A 1 91 ? -2.063 -5.694 1.499 1.00 93.44 91 GLN A C 1
ATOM 657 O O . GLN A 1 91 ? -2.846 -6.635 1.383 1.00 93.44 91 GLN A O 1
ATOM 662 N N . VAL A 1 92 ? -2.046 -4.928 2.600 1.00 96.69 92 VAL A N 1
ATOM 663 C CA . VAL A 1 92 ? -2.850 -5.146 3.822 1.00 96.69 92 VAL A CA 1
ATOM 664 C C . VAL A 1 92 ? -4.331 -5.449 3.563 1.00 96.69 92 VAL A C 1
ATOM 666 O O . VAL A 1 92 ? -4.922 -6.242 4.284 1.00 96.69 92 VAL A O 1
ATOM 669 N N . ILE A 1 93 ? -4.939 -4.875 2.522 1.00 96.25 93 ILE A N 1
ATOM 670 C CA . ILE A 1 93 ? -6.367 -5.058 2.191 1.00 96.25 93 ILE A CA 1
ATOM 671 C C . ILE A 1 93 ? -6.606 -5.889 0.917 1.00 96.25 93 ILE A C 1
ATOM 673 O O . ILE A 1 93 ? -7.707 -5.873 0.360 1.00 96.25 93 ILE A O 1
ATOM 677 N N . ALA A 1 94 ? -5.598 -6.625 0.440 1.00 93.19 94 ALA A N 1
ATOM 678 C CA . ALA A 1 94 ? -5.697 -7.442 -0.775 1.00 93.19 94 ALA A CA 1
ATOM 679 C C . ALA A 1 94 ? -6.762 -8.541 -0.680 1.00 93.19 94 ALA A C 1
ATOM 681 O O . ALA A 1 94 ? -7.400 -8.862 -1.674 1.00 93.19 94 ALA A O 1
ATOM 682 N N . GLY A 1 95 ? -6.967 -9.095 0.519 1.00 91.88 95 GLY A N 1
ATOM 683 C CA . GLY A 1 95 ? -7.947 -10.153 0.781 1.00 91.88 95 GLY A CA 1
ATOM 684 C C . GLY A 1 95 ? -9.352 -9.658 1.129 1.00 91.88 95 GLY A C 1
ATOM 685 O O . GLY A 1 95 ? -10.137 -10.439 1.654 1.00 91.88 95 GLY A O 1
ATOM 686 N N . SER A 1 96 ? -9.655 -8.375 0.910 1.00 94.44 96 SER A N 1
ATOM 687 C CA . SER A 1 96 ? -10.967 -7.812 1.246 1.00 94.44 96 SER A CA 1
ATOM 688 C C . SER A 1 96 ? -12.094 -8.438 0.423 1.00 94.44 96 SER A C 1
ATOM 690 O O . SER A 1 96 ? -11.958 -8.697 -0.773 1.00 94.44 96 SER A O 1
ATOM 692 N N . THR A 1 97 ? -13.232 -8.665 1.075 1.00 95.19 97 THR A N 1
ATOM 693 C CA . THR A 1 97 ? -14.426 -9.264 0.473 1.00 95.19 97 THR A CA 1
ATOM 694 C C . THR A 1 97 ? -15.550 -8.240 0.302 1.00 95.19 97 THR A C 1
ATOM 696 O O . THR A 1 97 ? -15.553 -7.165 0.904 1.00 95.19 97 THR A O 1
ATOM 699 N N . ALA A 1 98 ? -16.578 -8.587 -0.477 1.00 94.38 98 ALA A N 1
ATOM 700 C CA . ALA A 1 98 ? -17.770 -7.746 -0.612 1.00 94.38 98 ALA A CA 1
ATOM 701 C C . ALA A 1 98 ? -18.500 -7.515 0.730 1.00 94.38 98 ALA A C 1
ATOM 703 O O . ALA A 1 98 ? -19.090 -6.452 0.931 1.00 94.38 98 ALA A O 1
ATOM 704 N N . GLN A 1 99 ? -18.438 -8.483 1.654 1.00 96.69 99 GLN A N 1
ATOM 705 C CA . GLN A 1 99 ? -19.014 -8.360 2.996 1.00 96.69 99 GLN A CA 1
ATOM 706 C C . GLN A 1 99 ? -18.241 -7.344 3.844 1.00 96.69 99 GLN A C 1
ATOM 708 O O . GLN A 1 99 ? -18.856 -6.515 4.515 1.00 96.69 99 GLN A O 1
ATOM 713 N N . ASP A 1 100 ? -16.909 -7.338 3.749 1.00 97.00 100 ASP A N 1
ATOM 714 C CA . ASP A 1 100 ? -16.067 -6.345 4.426 1.00 97.00 100 ASP A CA 1
ATOM 715 C C . ASP A 1 100 ? -16.388 -4.931 3.943 1.00 97.00 100 ASP A C 1
ATOM 717 O O . ASP A 1 100 ? -16.590 -4.018 4.744 1.00 97.00 100 ASP A O 1
ATOM 721 N N . VAL A 1 101 ? -16.518 -4.754 2.626 1.00 96.06 101 VAL A N 1
ATOM 722 C CA . VAL A 1 101 ? -16.871 -3.463 2.020 1.00 96.06 101 VAL A CA 1
ATOM 723 C C . VAL A 1 101 ? -18.268 -3.015 2.453 1.00 96.06 101 VAL A C 1
ATOM 725 O O . VAL A 1 101 ? -18.470 -1.831 2.729 1.00 96.06 101 VAL A O 1
ATOM 728 N N . ALA A 1 102 ? -19.238 -3.930 2.541 1.00 96.69 102 ALA A N 1
ATOM 729 C CA . ALA A 1 102 ? -20.574 -3.620 3.050 1.00 96.69 102 ALA A CA 1
ATOM 730 C C . ALA A 1 102 ? -20.520 -3.138 4.508 1.00 96.69 102 ALA A C 1
ATOM 732 O O . ALA A 1 102 ? -21.062 -2.076 4.820 1.00 96.69 102 ALA A O 1
ATOM 733 N N . ARG A 1 103 ? -19.767 -3.836 5.365 1.00 97.31 103 ARG A N 1
ATOM 734 C CA . ARG A 1 103 ? -19.539 -3.429 6.758 1.00 97.31 103 ARG A CA 1
ATOM 735 C C . ARG A 1 103 ? -18.861 -2.063 6.852 1.00 97.31 103 ARG A C 1
ATOM 737 O O . ARG A 1 103 ? -19.269 -1.228 7.654 1.00 97.31 103 ARG A O 1
ATOM 744 N N . VAL A 1 104 ? -17.863 -1.779 6.015 1.00 97.62 104 VAL A N 1
ATOM 745 C CA . VAL A 1 104 ? -17.219 -0.454 5.970 1.00 97.62 104 VAL A CA 1
ATOM 746 C C . VAL A 1 104 ? -18.213 0.640 5.573 1.00 97.62 104 VAL A C 1
ATOM 748 O O . VAL A 1 104 ? -18.207 1.708 6.183 1.00 97.62 104 VAL A O 1
ATOM 751 N N . LYS A 1 105 ? -19.114 0.389 4.614 1.00 96.69 105 LYS A N 1
ATOM 752 C CA . LYS A 1 105 ? -20.171 1.348 4.233 1.00 96.69 105 LYS A CA 1
ATOM 753 C C . LYS A 1 105 ? -21.132 1.659 5.377 1.00 96.69 105 LYS A C 1
ATOM 755 O O . LYS A 1 105 ? -21.614 2.786 5.462 1.00 96.69 105 LYS A O 1
ATOM 760 N N . GLU A 1 106 ? -21.424 0.688 6.235 1.00 96.88 106 GLU A N 1
ATOM 761 C CA . GLU A 1 106 ? -22.229 0.904 7.440 1.00 96.88 106 GLU A CA 1
ATOM 762 C C . GLU A 1 106 ? -21.463 1.737 8.469 1.00 96.88 106 GLU A C 1
ATOM 764 O O . GLU A 1 106 ? -21.968 2.757 8.935 1.00 96.88 106 GLU A O 1
ATOM 769 N N . LEU A 1 107 ? -20.210 1.370 8.750 1.00 97.25 107 LEU A N 1
ATOM 770 C CA . LEU A 1 107 ? -19.361 2.070 9.716 1.00 97.25 107 LEU A CA 1
ATOM 771 C C . LEU A 1 107 ? -19.052 3.516 9.311 1.00 97.25 107 LEU A C 1
ATOM 773 O O . LEU A 1 107 ? -18.949 4.378 10.181 1.00 97.25 107 LEU A O 1
ATOM 777 N N . LEU A 1 108 ? -18.969 3.815 8.012 1.00 96.25 108 LEU A N 1
ATOM 778 C CA . LEU A 1 108 ? -18.798 5.180 7.500 1.00 96.25 108 LEU A CA 1
ATOM 779 C C . LEU A 1 108 ? -19.945 6.129 7.884 1.00 96.25 108 LEU A C 1
ATOM 781 O O . LEU A 1 108 ? -19.741 7.342 7.877 1.00 96.25 108 LEU A O 1
ATOM 785 N N . LYS A 1 109 ? -21.132 5.599 8.207 1.00 95.69 109 LYS A N 1
ATOM 786 C CA . LYS A 1 109 ? -22.293 6.381 8.670 1.00 95.69 109 LYS A CA 1
ATOM 787 C C . LYS A 1 109 ? -22.268 6.648 10.177 1.00 95.69 109 LYS A C 1
ATOM 789 O O . LYS A 1 109 ? -23.110 7.391 10.666 1.00 95.69 109 LYS A O 1
ATOM 794 N N . SER A 1 110 ? -21.348 6.016 10.903 1.00 94.75 110 SER A N 1
ATOM 795 C CA . SER A 1 110 ? -21.176 6.178 12.345 1.00 94.75 110 SER A CA 1
ATOM 796 C C . SER A 1 110 ? -20.070 7.185 12.673 1.00 94.75 110 SER A C 1
ATOM 798 O O . SER A 1 110 ? -19.210 7.483 11.841 1.00 94.75 110 SER A O 1
ATOM 800 N N . ASP A 1 111 ? -20.030 7.631 13.927 1.00 93.56 111 ASP A N 1
ATOM 801 C CA . ASP A 1 111 ? -18.956 8.480 14.457 1.00 93.56 111 ASP A CA 1
ATOM 802 C C . ASP A 1 111 ? -17.731 7.690 14.946 1.00 93.56 111 ASP A C 1
ATOM 804 O O . ASP A 1 111 ? -16.866 8.245 15.627 1.00 93.56 111 ASP A O 1
ATOM 808 N N . LEU A 1 112 ? -17.625 6.401 14.588 1.00 96.56 112 LEU A N 1
ATOM 809 C CA . LEU A 1 112 ? -16.533 5.530 15.028 1.00 96.56 112 LEU A CA 1
ATOM 810 C C . LEU A 1 112 ? -15.158 6.085 14.636 1.00 96.56 112 LEU A C 1
ATOM 812 O O . LEU A 1 112 ? -14.229 5.987 15.428 1.00 96.56 112 LEU A O 1
ATOM 816 N N . CYS A 1 113 ? -15.020 6.681 13.443 1.00 97.81 113 CYS A N 1
ATOM 817 C CA . CYS A 1 113 ? -13.741 7.182 12.932 1.00 97.81 113 CYS A CA 1
ATOM 818 C C . CYS A 1 113 ? -13.719 8.707 12.748 1.00 97.81 113 CYS A C 1
ATOM 820 O O . CYS A 1 113 ? -14.446 9.277 11.917 1.00 97.81 113 CYS A O 1
ATOM 822 N N . LYS A 1 114 ? -12.803 9.356 13.473 1.00 97.62 114 LYS A N 1
ATOM 823 C CA . LYS A 1 114 ? -12.423 10.764 13.309 1.00 97.62 114 LYS A CA 1
ATOM 824 C C . LYS A 1 114 ? -11.099 10.889 12.561 1.00 97.62 114 LYS A C 1
ATOM 826 O O . LYS A 1 114 ? -10.243 10.011 12.635 1.00 97.62 114 LYS A O 1
ATOM 831 N N . VAL A 1 115 ? -10.951 11.991 11.829 1.00 97.06 115 VAL A N 1
ATOM 832 C CA . VAL A 1 115 ? -9.734 12.317 11.081 1.00 97.06 115 VAL A CA 1
ATOM 833 C C . VAL A 1 115 ? -9.275 13.705 11.487 1.00 97.06 115 VAL A C 1
ATOM 835 O O . VAL A 1 115 ? -10.078 14.636 11.467 1.00 97.06 115 VAL A O 1
ATOM 838 N N . GLU A 1 116 ? -8.001 13.831 11.833 1.00 97.38 116 GLU A N 1
ATOM 839 C CA . GLU A 1 116 ? -7.382 15.074 12.293 1.00 97.38 116 GLU A CA 1
ATOM 840 C C . GLU A 1 116 ? -6.132 15.384 11.460 1.00 97.38 116 GLU A C 1
ATOM 842 O O . GLU A 1 116 ? -5.432 14.482 10.988 1.00 97.38 116 GLU A O 1
ATOM 847 N N . LEU A 1 117 ? -5.853 16.672 11.266 1.00 96.50 117 LEU A N 1
ATOM 848 C CA . LEU A 1 117 ? -4.619 17.139 10.642 1.00 96.50 117 LEU A CA 1
ATOM 849 C C . LEU A 1 117 ? -3.537 17.286 11.715 1.00 96.50 117 LEU A C 1
ATOM 851 O O . LEU A 1 117 ? -3.793 17.832 12.785 1.00 96.50 117 LEU A O 1
ATOM 855 N N . ILE A 1 118 ? -2.326 16.831 11.413 1.00 95.75 118 ILE A N 1
ATOM 856 C CA . ILE A 1 118 ? -1.128 17.173 12.181 1.00 95.75 118 ILE A CA 1
ATOM 857 C C . ILE A 1 118 ? -0.613 18.502 11.624 1.00 95.75 118 ILE A C 1
ATOM 859 O O . ILE A 1 118 ? -0.050 18.542 10.529 1.00 95.75 118 ILE A O 1
ATOM 863 N N . GLU A 1 119 ? -0.867 19.597 12.337 1.00 90.94 119 GLU A N 1
ATOM 864 C CA . GLU A 1 119 ? -0.443 20.934 11.911 1.00 90.94 119 GLU A CA 1
ATOM 865 C C . GLU A 1 119 ? 1.088 21.060 11.894 1.00 90.94 119 GLU A C 1
ATOM 867 O O . GLU A 1 119 ? 1.773 20.557 12.782 1.00 90.94 119 GLU A O 1
ATOM 872 N N . GLY A 1 120 ? 1.625 21.729 10.870 1.00 87.38 120 GLY A N 1
ATOM 873 C CA . GLY A 1 120 ? 3.063 21.986 10.736 1.00 87.38 120 GLY A CA 1
ATOM 874 C C . GLY A 1 120 ? 3.920 20.787 10.308 1.00 87.38 120 GLY A C 1
ATOM 875 O O . GLY A 1 120 ? 5.126 20.954 10.156 1.00 87.38 120 GLY A O 1
ATOM 876 N N . GLU A 1 121 ? 3.332 19.607 10.081 1.00 87.38 121 GLU A N 1
ATOM 877 C CA . GLU A 1 121 ? 4.045 18.437 9.556 1.00 87.38 121 GLU A CA 1
ATOM 878 C C . GLU A 1 121 ? 3.675 18.180 8.090 1.00 87.38 121 GLU A C 1
ATOM 880 O O . GLU A 1 121 ? 2.512 17.932 7.746 1.00 87.38 121 GLU A O 1
ATOM 885 N N . GLU A 1 122 ? 4.685 18.200 7.224 1.00 77.12 122 GLU A N 1
ATOM 886 C CA . GLU A 1 122 ? 4.539 17.949 5.788 1.00 77.12 122 GLU A CA 1
ATOM 887 C C . GLU A 1 122 ? 5.077 16.580 5.368 1.00 77.12 122 GLU A C 1
ATOM 889 O O . GLU A 1 122 ? 4.633 16.036 4.355 1.00 77.12 122 GLU A O 1
ATOM 894 N N . ASN A 1 123 ? 5.987 15.973 6.129 1.00 85.31 123 ASN A N 1
ATOM 895 C CA . ASN A 1 123 ? 6.522 14.657 5.797 1.00 85.31 123 ASN A CA 1
ATOM 896 C C . ASN A 1 123 ? 5.487 13.564 6.061 1.00 85.31 123 ASN A C 1
ATOM 898 O O . ASN A 1 123 ? 4.470 13.781 6.719 1.00 85.31 123 ASN A O 1
ATOM 902 N N . LEU A 1 124 ? 5.726 12.358 5.544 1.00 90.44 124 LEU A N 1
ATOM 903 C CA . LEU A 1 124 ? 4.860 11.212 5.808 1.00 90.44 124 LEU A CA 1
ATOM 904 C C . LEU A 1 124 ? 4.789 10.959 7.318 1.00 90.44 124 LEU A C 1
ATOM 906 O O . LEU A 1 124 ? 5.773 10.529 7.923 1.00 90.44 124 LEU A O 1
ATOM 910 N N . GLN A 1 125 ? 3.617 11.209 7.903 1.00 95.50 125 GLN A N 1
ATOM 911 C CA . GLN A 1 125 ? 3.319 10.892 9.292 1.00 95.50 125 GLN A CA 1
ATOM 912 C C . GLN A 1 125 ? 1.840 10.544 9.459 1.00 95.50 125 GLN A C 1
ATOM 914 O O . GLN A 1 125 ? 0.950 11.277 9.016 1.00 95.50 125 GLN A O 1
ATOM 919 N N . ILE A 1 126 ? 1.585 9.417 10.116 1.00 97.94 126 ILE A N 1
ATOM 920 C CA . ILE A 1 126 ? 0.251 8.903 10.420 1.00 97.94 126 ILE A CA 1
ATOM 921 C C . ILE A 1 126 ? 0.245 8.448 11.877 1.00 97.94 126 ILE A C 1
ATOM 923 O O . ILE A 1 126 ? 1.129 7.703 12.290 1.00 97.94 126 ILE A O 1
ATOM 927 N N . TRP A 1 127 ? -0.770 8.852 12.634 1.00 98.31 127 TRP A N 1
ATOM 928 C CA . TRP A 1 127 ? -1.108 8.268 13.927 1.00 98.31 127 TRP A CA 1
ATOM 929 C C . TRP A 1 127 ? -2.452 7.558 13.832 1.00 98.31 127 TRP A C 1
ATOM 931 O O . TRP A 1 127 ? -3.446 8.178 13.459 1.00 98.31 127 TRP A O 1
ATOM 941 N N . ALA A 1 128 ? -2.493 6.283 14.203 1.00 98.62 128 ALA A N 1
ATOM 942 C CA . ALA A 1 128 ? -3.723 5.533 14.417 1.00 98.62 128 ALA A CA 1
ATOM 943 C C . ALA A 1 128 ? -3.937 5.362 15.924 1.00 98.62 128 ALA A C 1
ATOM 945 O O . ALA A 1 128 ? -3.152 4.687 16.590 1.00 98.62 128 ALA A O 1
ATOM 946 N N . VAL A 1 129 ? -4.986 5.986 16.454 1.00 98.69 129 VAL A N 1
ATOM 947 C CA . VAL A 1 129 ? -5.406 5.856 17.853 1.00 98.69 129 VAL A CA 1
ATOM 948 C C . VAL A 1 129 ? -6.693 5.049 17.880 1.00 98.69 129 VAL A C 1
ATOM 950 O O . VAL A 1 129 ? -7.692 5.492 17.317 1.00 98.69 129 VAL A O 1
ATOM 953 N N . LEU A 1 130 ? -6.665 3.864 18.485 1.00 98.69 130 LEU A N 1
ATOM 954 C CA . LEU A 1 130 ? -7.810 2.962 18.608 1.00 98.69 130 LEU A CA 1
ATOM 955 C C . LEU A 1 130 ? -8.160 2.759 20.082 1.00 98.69 130 LEU A C 1
ATOM 957 O O . LEU A 1 130 ? -7.266 2.551 20.900 1.00 98.69 130 LEU A O 1
ATOM 961 N N . GLU A 1 131 ? -9.449 2.768 20.401 1.00 98.38 131 GLU A N 1
ATOM 962 C CA . GLU A 1 131 ? -9.966 2.633 21.765 1.00 98.38 131 GLU A CA 1
ATOM 963 C C . GLU A 1 131 ? -11.064 1.563 21.820 1.00 98.38 131 GLU A C 1
ATOM 965 O O . GLU A 1 131 ? -11.940 1.508 20.950 1.00 98.38 131 GLU A O 1
ATOM 970 N N . GLN A 1 132 ? -11.029 0.720 22.851 1.00 97.88 132 GLN A N 1
ATOM 971 C CA . GLN A 1 132 ? -12.067 -0.259 23.172 1.00 97.88 132 GLN A CA 1
ATOM 972 C C . GLN A 1 132 ? -12.184 -0.364 24.693 1.00 97.88 132 GLN A C 1
ATOM 974 O O . GLN A 1 132 ? -11.205 -0.719 25.350 1.00 97.88 132 GLN A O 1
ATOM 979 N N . ALA A 1 133 ? -13.364 -0.064 25.246 1.00 94.88 133 ALA A N 1
ATOM 980 C CA . ALA A 1 133 ? -13.571 0.015 26.693 1.00 94.88 133 ALA A CA 1
ATOM 981 C C . ALA A 1 133 ? -12.476 0.860 27.389 1.00 94.88 133 ALA A C 1
ATOM 983 O O . ALA A 1 133 ? -12.350 2.051 27.111 1.00 94.88 133 ALA A O 1
ATOM 984 N N . GLU A 1 134 ? -11.677 0.252 28.270 1.00 94.50 134 GLU A N 1
ATOM 985 C CA . GLU A 1 134 ? -10.575 0.909 28.993 1.00 94.50 134 GLU A CA 1
ATOM 986 C C . GLU A 1 134 ? -9.220 0.810 28.268 1.00 94.50 134 GLU A C 1
ATOM 988 O O . GLU A 1 134 ? -8.233 1.401 28.705 1.00 94.50 134 GLU A O 1
ATOM 993 N N . ASN A 1 135 ? -9.151 0.063 27.162 1.00 97.31 135 ASN A N 1
ATOM 994 C CA . ASN A 1 135 ? -7.921 -0.145 26.410 1.00 97.31 135 ASN A CA 1
ATOM 995 C C . ASN A 1 135 ? -7.762 0.881 25.288 1.00 97.31 135 ASN A C 1
ATOM 997 O O . ASN A 1 135 ? -8.695 1.166 24.535 1.00 97.31 135 ASN A O 1
ATOM 1001 N N . GLN A 1 136 ? -6.536 1.360 25.113 1.00 98.31 136 GLN A N 1
ATOM 1002 C CA . GLN A 1 136 ? -6.147 2.266 24.044 1.00 98.31 136 GLN A CA 1
ATOM 1003 C C . GLN A 1 136 ? -4.817 1.835 23.427 1.00 98.31 136 GLN A C 1
ATOM 1005 O O . GLN A 1 136 ? -3.866 1.490 24.131 1.00 98.31 136 GLN A O 1
ATOM 1010 N N . VAL A 1 137 ? -4.728 1.927 22.101 1.00 98.69 137 VAL A N 1
ATOM 1011 C CA . VAL A 1 137 ? -3.482 1.780 21.344 1.00 98.69 137 VAL A CA 1
ATOM 1012 C C . VAL A 1 137 ? -3.244 3.017 20.493 1.00 98.69 137 VAL A C 1
ATOM 1014 O O . VAL A 1 137 ? -4.149 3.484 19.807 1.00 98.69 137 VAL A O 1
ATOM 1017 N N . GLN A 1 138 ? -2.011 3.517 20.503 1.00 98.50 138 GLN A N 1
ATOM 1018 C CA . GLN A 1 138 ? -1.528 4.563 19.608 1.00 98.50 138 GLN A CA 1
ATOM 1019 C C . GLN A 1 138 ? -0.366 4.007 18.788 1.00 98.50 138 GLN A C 1
ATOM 1021 O O . GLN A 1 138 ? 0.610 3.510 19.349 1.00 98.50 138 GLN A O 1
ATOM 1026 N N . LEU A 1 139 ? -0.462 4.093 17.467 1.00 98.38 139 LEU A N 1
ATOM 1027 C CA . LEU A 1 139 ? 0.569 3.623 16.548 1.00 98.38 139 LEU A CA 1
ATOM 1028 C C . LEU A 1 139 ? 0.967 4.742 15.592 1.00 98.38 139 LEU A C 1
ATOM 1030 O O . LEU A 1 139 ? 0.097 5.360 14.977 1.00 98.38 139 LEU A O 1
ATOM 1034 N N . GLN A 1 140 ? 2.271 4.967 15.442 1.00 97.38 140 GLN A N 1
ATOM 1035 C CA . GLN A 1 140 ? 2.837 5.955 14.528 1.00 97.38 140 GLN A CA 1
ATOM 1036 C C . GLN A 1 140 ? 3.538 5.282 13.352 1.00 97.38 140 GLN A C 1
ATOM 1038 O O . GLN A 1 140 ? 4.395 4.417 13.544 1.00 97.38 140 GLN A O 1
ATOM 1043 N N . ILE A 1 141 ? 3.224 5.746 12.146 1.00 95.69 141 ILE A N 1
ATOM 1044 C CA . ILE A 1 141 ? 4.040 5.540 10.949 1.00 95.69 141 ILE A CA 1
ATOM 1045 C C . ILE A 1 141 ? 4.680 6.870 10.579 1.00 95.69 141 ILE A C 1
ATOM 1047 O O . ILE A 1 141 ? 3.996 7.899 10.572 1.00 95.69 141 ILE A O 1
ATOM 1051 N N . LYS A 1 142 ? 5.976 6.858 10.264 1.00 92.12 142 LYS A N 1
ATOM 1052 C CA . LYS A 1 142 ? 6.722 8.064 9.893 1.00 92.12 142 LYS A CA 1
ATOM 1053 C C . LYS A 1 142 ? 7.811 7.747 8.869 1.00 92.12 142 LYS A C 1
ATOM 1055 O O . LYS A 1 142 ? 8.411 6.671 8.909 1.00 92.12 142 LYS A O 1
ATOM 1060 N N . ARG A 1 143 ? 8.125 8.725 8.014 1.00 87.25 143 ARG A N 1
ATOM 1061 C CA . ARG A 1 143 ? 9.184 8.699 6.977 1.00 87.25 143 ARG A CA 1
ATOM 1062 C C . ARG A 1 143 ? 8.861 7.772 5.792 1.00 87.25 143 ARG A C 1
ATOM 1064 O O . ARG A 1 143 ? 8.825 8.247 4.665 1.00 87.25 143 ARG A O 1
ATOM 1071 N N . GLU A 1 144 ? 8.513 6.510 6.039 1.00 87.12 144 GLU A N 1
ATOM 1072 C CA . GLU A 1 144 ? 8.147 5.521 5.010 1.00 87.12 144 GLU A CA 1
ATOM 1073 C C . GLU A 1 144 ? 6.768 4.900 5.273 1.00 87.12 144 GLU A C 1
ATOM 1075 O O . GLU A 1 144 ? 6.322 4.806 6.415 1.00 87.12 144 GLU A O 1
ATOM 1080 N N . HIS A 1 145 ? 6.100 4.424 4.2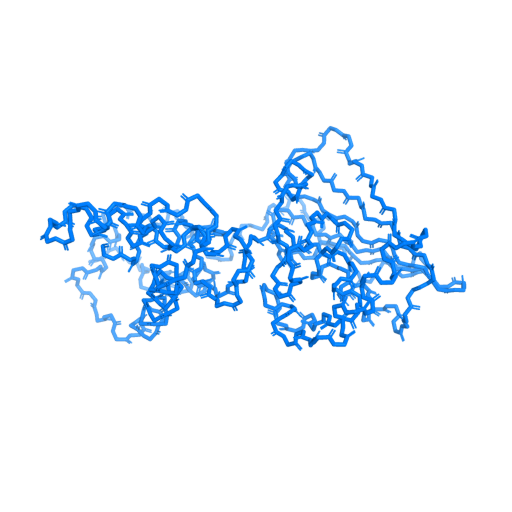16 1.00 91.00 145 HIS A N 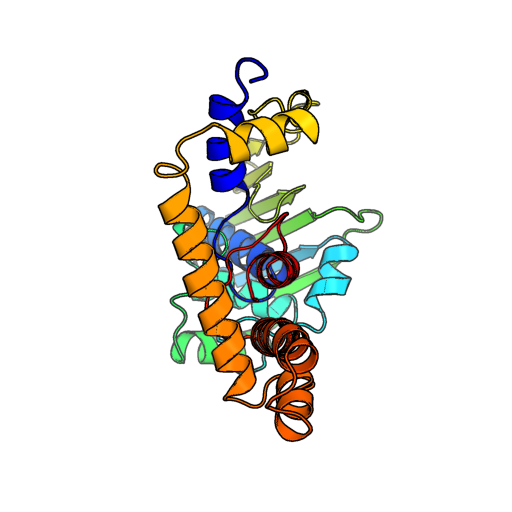1
ATOM 1081 C CA . HIS A 1 145 ? 4.698 3.975 4.243 1.00 91.00 145 HIS A CA 1
ATOM 1082 C C . HIS A 1 145 ? 4.407 2.787 5.181 1.00 91.00 145 HIS A C 1
ATOM 1084 O O . HIS A 1 145 ? 3.263 2.614 5.601 1.00 91.00 145 HIS A O 1
ATOM 1090 N N . THR A 1 146 ? 5.411 1.977 5.522 1.00 90.56 146 THR A N 1
ATOM 1091 C CA . THR A 1 146 ? 5.281 0.819 6.428 1.00 90.56 146 THR A CA 1
ATOM 1092 C C . THR A 1 146 ? 6.160 0.920 7.675 1.00 90.56 146 THR A C 1
ATOM 1094 O O . THR A 1 146 ? 6.157 0.004 8.501 1.00 90.56 146 THR A O 1
ATOM 1097 N N . ASN A 1 147 ? 6.908 2.014 7.839 1.00 92.25 147 ASN A N 1
ATOM 1098 C CA . ASN A 1 147 ? 7.849 2.170 8.941 1.00 92.25 147 ASN A CA 1
ATOM 1099 C C . ASN A 1 147 ? 7.135 2.618 10.221 1.00 92.25 147 ASN A C 1
ATOM 1101 O O . ASN A 1 147 ? 6.823 3.796 10.406 1.00 92.25 147 ASN A O 1
ATOM 1105 N N . ILE A 1 148 ? 6.886 1.656 11.110 1.00 95.12 148 ILE A N 1
ATOM 1106 C CA . ILE A 1 148 ? 6.297 1.907 12.425 1.00 95.12 148 ILE A CA 1
ATOM 1107 C C . ILE A 1 148 ? 7.388 2.412 13.368 1.00 95.12 148 ILE A C 1
ATOM 1109 O O . ILE A 1 148 ? 8.300 1.662 13.732 1.00 95.12 148 ILE A O 1
ATOM 1113 N N . THR A 1 149 ? 7.271 3.672 13.784 1.00 94.69 149 THR A N 1
ATOM 1114 C CA . THR A 1 149 ? 8.242 4.339 14.661 1.00 94.69 149 THR A CA 1
ATOM 1115 C C . THR A 1 149 ? 7.838 4.331 16.123 1.00 94.69 149 THR A C 1
ATOM 1117 O O . THR A 1 149 ? 8.713 4.442 16.976 1.00 94.69 149 THR A O 1
ATOM 1120 N N . LYS A 1 150 ? 6.544 4.186 16.432 1.00 96.69 150 LYS A N 1
ATOM 1121 C CA . LYS A 1 150 ? 6.059 4.195 17.816 1.00 96.69 150 LYS A CA 1
ATOM 1122 C C . LYS A 1 150 ? 4.820 3.328 17.999 1.00 96.69 150 LYS A C 1
ATOM 1124 O O . LYS A 1 150 ? 3.918 3.362 17.162 1.00 96.69 150 LYS A O 1
ATOM 1129 N N . ILE A 1 151 ? 4.769 2.571 19.094 1.00 97.94 151 ILE A N 1
ATOM 1130 C CA . ILE A 1 151 ? 3.581 1.835 19.550 1.00 97.94 151 ILE A CA 1
ATOM 1131 C C . ILE A 1 151 ? 3.426 2.060 21.053 1.00 97.94 151 ILE A C 1
ATOM 1133 O O . ILE A 1 151 ? 4.337 1.759 21.822 1.00 97.94 151 ILE A O 1
ATOM 1137 N N . ILE A 1 152 ? 2.262 2.553 21.465 1.00 98.25 152 ILE A N 1
ATOM 1138 C CA . ILE A 1 152 ? 1.896 2.779 22.866 1.00 98.25 152 ILE A CA 1
ATOM 1139 C C . ILE A 1 152 ? 0.596 2.027 23.141 1.00 98.25 152 ILE A C 1
ATOM 1141 O O . ILE A 1 152 ? -0.370 2.203 22.399 1.00 98.25 152 ILE A O 1
ATOM 1145 N N . LYS A 1 153 ? 0.547 1.216 24.197 1.00 98.19 153 LYS A N 1
ATOM 1146 C CA . LYS A 1 153 ? -0.664 0.523 24.653 1.00 98.19 153 LYS A CA 1
ATOM 1147 C C . LYS A 1 153 ? -0.920 0.870 26.112 1.00 98.19 153 LYS A C 1
ATOM 1149 O O . LYS A 1 153 ? -0.071 0.621 26.953 1.00 98.19 153 LYS A O 1
ATOM 1154 N N . ASN A 1 154 ? -2.076 1.456 26.414 1.00 97.31 154 ASN A N 1
ATOM 1155 C CA . ASN A 1 154 ? -2.470 1.837 27.779 1.00 97.31 154 ASN A CA 1
ATOM 1156 C C . ASN A 1 154 ? -1.402 2.674 28.521 1.00 97.31 154 ASN A C 1
ATOM 1158 O O . ASN A 1 154 ? -1.193 2.513 29.719 1.00 97.31 154 ASN A O 1
ATOM 1162 N N . GLY A 1 155 ? -0.699 3.549 27.795 1.00 94.25 155 GLY A N 1
ATOM 1163 C CA . GLY A 1 155 ? 0.397 4.369 28.327 1.00 94.25 155 GLY A CA 1
ATOM 1164 C C . GLY A 1 155 ? 1.771 3.688 28.360 1.00 94.25 155 GLY A C 1
ATOM 1165 O O . GLY A 1 155 ? 2.774 4.383 28.495 1.00 94.25 155 GLY A O 1
ATOM 1166 N N . GLU A 1 156 ? 1.852 2.370 28.171 1.00 96.50 156 GLU A N 1
ATOM 1167 C CA . GLU A 1 156 ? 3.115 1.636 28.058 1.00 96.50 156 GLU A CA 1
ATOM 1168 C C . GLU A 1 156 ? 3.671 1.722 26.631 1.00 96.50 156 GLU A C 1
ATOM 1170 O O . GLU A 1 156 ? 2.973 1.442 25.653 1.00 96.50 156 GLU A O 1
ATOM 1175 N N . VAL A 1 157 ? 4.941 2.103 26.498 1.00 96.62 157 VAL A N 1
ATOM 1176 C CA . VAL A 1 157 ? 5.631 2.183 25.206 1.00 96.62 157 VAL A CA 1
ATOM 1177 C C . VAL A 1 157 ? 6.172 0.802 24.842 1.00 96.62 157 VAL A C 1
ATOM 1179 O O . VAL A 1 157 ? 7.152 0.340 25.415 1.00 96.62 157 VAL A O 1
ATOM 1182 N N . LEU A 1 158 ? 5.542 0.153 23.863 1.00 96.12 158 LEU A N 1
ATOM 1183 C CA . LEU A 1 158 ? 5.956 -1.164 23.365 1.00 96.12 158 LEU A CA 1
ATOM 1184 C C . LEU A 1 158 ? 7.060 -1.064 22.304 1.00 96.12 158 LEU A C 1
ATOM 1186 O O . LEU A 1 158 ? 7.811 -2.012 22.086 1.00 96.12 158 LEU A O 1
ATOM 1190 N N . LEU A 1 159 ? 7.127 0.070 21.604 1.00 94.81 159 LEU A N 1
ATOM 1191 C CA . LEU A 1 159 ? 8.132 0.361 20.588 1.00 94.81 159 LEU A CA 1
ATOM 1192 C C . LEU A 1 159 ? 8.344 1.872 20.522 1.00 94.81 159 LEU A C 1
ATOM 1194 O O . LEU A 1 159 ? 7.374 2.615 20.373 1.00 94.81 159 LEU A O 1
ATOM 1198 N N . ASP A 1 160 ? 9.602 2.304 20.562 1.00 92.44 160 ASP A N 1
ATOM 1199 C CA . ASP A 1 160 ? 10.017 3.661 20.213 1.00 92.44 160 ASP A CA 1
ATOM 1200 C C . ASP A 1 160 ? 11.319 3.597 19.413 1.00 92.44 160 ASP A C 1
ATOM 1202 O O . ASP A 1 160 ? 12.353 3.149 19.905 1.00 92.44 160 ASP A O 1
ATOM 1206 N N . LYS A 1 161 ? 11.234 3.974 18.141 1.00 87.56 161 LYS A N 1
ATOM 1207 C CA . LYS A 1 161 ? 12.365 4.072 17.214 1.00 87.56 161 LYS A CA 1
ATOM 1208 C C . LYS A 1 161 ? 12.619 5.516 16.779 1.00 87.56 161 LYS A C 1
ATOM 1210 O O . LYS A 1 161 ? 13.561 5.743 16.026 1.00 87.56 161 LYS A O 1
ATOM 1215 N N . ASP A 1 162 ? 11.784 6.477 17.191 1.00 72.88 162 ASP A N 1
ATOM 1216 C CA . ASP A 1 162 ? 11.958 7.892 16.819 1.00 72.88 162 ASP A CA 1
ATOM 1217 C C . ASP A 1 162 ? 13.005 8.572 17.726 1.00 72.88 162 ASP A C 1
ATOM 1219 O O . ASP A 1 162 ? 13.609 9.556 17.311 1.00 72.88 162 ASP A O 1
ATOM 1223 N N . ASP A 1 163 ? 13.286 7.997 18.906 1.00 51.03 163 ASP A N 1
ATOM 1224 C CA . ASP A 1 163 ? 14.287 8.477 19.882 1.00 51.03 163 ASP A CA 1
ATOM 1225 C C . ASP A 1 163 ? 15.755 8.239 19.468 1.00 51.03 163 ASP A C 1
ATOM 1227 O O . ASP A 1 163 ? 16.694 8.680 20.131 1.00 51.03 163 ASP A O 1
ATOM 1231 N N . CYS A 1 164 ? 15.986 7.571 18.336 1.00 43.94 164 CYS A N 1
ATOM 1232 C CA . CYS A 1 164 ? 17.304 7.511 17.722 1.00 43.94 164 CYS A CA 1
ATOM 1233 C C . CYS A 1 164 ? 17.437 8.665 16.721 1.00 43.94 164 CYS A C 1
ATOM 1235 O O . CYS A 1 164 ? 16.819 8.674 15.658 1.00 43.94 164 CYS A O 1
ATOM 1237 N N . SER A 1 165 ? 18.300 9.626 17.046 1.00 40.72 165 SER A N 1
ATOM 1238 C CA . SER A 1 165 ? 18.755 10.734 16.189 1.00 40.72 165 SER A CA 1
ATOM 1239 C C . SER A 1 165 ? 19.421 10.295 14.876 1.00 40.72 165 SER A C 1
ATOM 1241 O O . SER A 1 165 ? 19.851 11.131 14.081 1.00 40.72 165 SER A O 1
ATOM 1243 N N . SER A 1 166 ? 19.480 8.997 14.598 1.00 41.16 166 SER A N 1
ATOM 1244 C CA . SER A 1 166 ? 19.732 8.478 13.272 1.00 41.16 166 SER A CA 1
ATOM 1245 C C . SER A 1 166 ? 18.432 8.526 12.461 1.00 41.16 166 SER A C 1
ATOM 1247 O O . SER A 1 166 ? 17.427 7.870 12.747 1.00 41.16 166 SER A O 1
ATOM 1249 N N . GLN A 1 167 ? 18.452 9.265 11.348 1.00 43.16 167 GLN A N 1
ATOM 1250 C CA . GLN A 1 167 ? 17.678 8.800 10.197 1.00 43.16 167 GLN A CA 1
ATOM 1251 C C . GLN A 1 167 ? 17.960 7.297 10.043 1.00 43.16 167 GLN A C 1
ATOM 1253 O O . GLN A 1 167 ? 19.108 6.909 10.282 1.00 43.16 167 GLN A O 1
ATOM 1258 N N . PRO A 1 168 ? 16.990 6.429 9.698 1.00 42.50 168 PRO A N 1
ATOM 1259 C CA . PRO A 1 168 ? 17.369 5.136 9.172 1.00 42.50 168 PRO A CA 1
ATOM 1260 C C . PRO A 1 168 ? 18.170 5.459 7.913 1.00 42.50 168 PRO A C 1
ATOM 1262 O O . PRO A 1 168 ? 17.626 5.722 6.847 1.00 42.50 168 PRO A O 1
ATOM 1265 N N . VAL A 1 169 ? 19.489 5.551 8.066 1.00 44.25 169 VAL A N 1
ATOM 1266 C CA . VAL A 1 169 ? 20.404 5.318 6.974 1.00 44.25 169 VAL A CA 1
ATOM 1267 C C . VAL A 1 169 ? 19.969 3.933 6.550 1.00 44.25 169 VAL A C 1
ATOM 1269 O O . VAL A 1 169 ? 20.025 3.011 7.370 1.00 44.25 169 VAL A O 1
ATOM 1272 N N . SER A 1 170 ? 19.392 3.824 5.349 1.00 53.03 170 SER A N 1
ATOM 1273 C CA . SER A 1 170 ? 19.190 2.533 4.699 1.00 53.03 170 SER A CA 1
ATOM 1274 C C . SER A 1 170 ? 20.400 1.688 5.087 1.00 53.03 170 SER A C 1
ATOM 1276 O O . SER A 1 170 ? 21.528 2.167 4.947 1.00 53.03 170 SER A O 1
ATOM 1278 N N . ALA A 1 171 ? 20.192 0.504 5.677 1.00 59.97 171 ALA A N 1
ATOM 1279 C CA . ALA A 1 171 ? 21.305 -0.311 6.191 1.00 59.97 171 ALA A CA 1
ATOM 1280 C C . ALA A 1 171 ? 22.376 -0.556 5.106 1.00 59.97 171 ALA A C 1
ATOM 1282 O O . ALA A 1 171 ? 23.518 -0.909 5.392 1.00 59.97 171 ALA A O 1
ATOM 1283 N N . ILE A 1 172 ? 21.972 -0.333 3.856 1.00 69.12 172 ILE A N 1
ATOM 1284 C CA . ILE A 1 172 ? 22.752 -0.302 2.643 1.00 69.12 172 ILE A CA 1
ATOM 1285 C C . ILE A 1 172 ? 23.316 1.114 2.408 1.00 69.12 172 ILE A C 1
ATOM 1287 O O . ILE A 1 172 ? 22.572 2.075 2.189 1.00 69.12 172 ILE A O 1
ATOM 1291 N N . ASP A 1 173 ? 24.644 1.236 2.401 1.00 73.81 173 ASP A N 1
ATOM 1292 C CA . ASP A 1 173 ? 25.351 2.465 2.032 1.00 73.81 173 ASP A CA 1
ATOM 1293 C C . ASP A 1 173 ? 25.171 2.771 0.534 1.00 73.81 173 ASP A C 1
ATOM 1295 O O . ASP A 1 173 ? 25.847 2.215 -0.336 1.00 73.81 173 ASP A O 1
ATOM 1299 N N . ARG A 1 174 ? 24.238 3.681 0.232 1.00 82.12 174 ARG A N 1
ATOM 1300 C CA . ARG A 1 174 ? 23.902 4.089 -1.139 1.00 82.12 174 ARG A CA 1
ATOM 1301 C C . ARG A 1 174 ? 24.919 5.069 -1.747 1.00 82.12 174 ARG A C 1
ATOM 1303 O O . ARG A 1 174 ? 24.795 5.382 -2.926 1.00 82.12 174 ARG A O 1
ATOM 1310 N N . SER A 1 175 ? 25.938 5.535 -1.011 1.00 80.62 175 SER A N 1
ATOM 1311 C CA . SER A 1 175 ? 26.937 6.496 -1.529 1.00 80.62 175 SER A CA 1
ATOM 1312 C C . SER A 1 175 ? 27.781 5.945 -2.687 1.00 80.62 175 SER A C 1
ATOM 1314 O O . SER A 1 175 ? 28.345 6.702 -3.475 1.00 80.62 175 SER A O 1
ATOM 1316 N N . ARG A 1 176 ? 27.821 4.616 -2.822 1.00 79.56 176 ARG A N 1
ATOM 1317 C CA . ARG A 1 176 ? 28.549 3.876 -3.863 1.00 79.56 176 ARG A CA 1
ATOM 1318 C C . ARG A 1 176 ? 27.730 3.649 -5.142 1.00 79.56 176 ARG A C 1
ATOM 1320 O O . ARG A 1 176 ? 28.265 3.133 -6.126 1.00 79.56 176 ARG A O 1
ATOM 1327 N N . LEU A 1 177 ? 26.449 4.031 -5.151 1.00 85.25 177 LEU A N 1
ATOM 1328 C CA . LEU A 1 177 ? 25.609 4.045 -6.351 1.00 85.25 177 LEU A CA 1
ATOM 1329 C C . LEU A 1 177 ? 25.904 5.300 -7.181 1.00 85.25 177 LEU A C 1
ATOM 1331 O O . LEU A 1 177 ? 25.207 6.310 -7.091 1.00 85.25 177 LEU A O 1
ATOM 1335 N N . THR A 1 178 ? 26.945 5.237 -8.003 1.00 88.38 178 THR A N 1
ATOM 1336 C CA . THR A 1 178 ? 27.199 6.229 -9.048 1.00 88.38 178 THR A CA 1
ATOM 1337 C C . THR A 1 178 ? 26.596 5.740 -10.364 1.00 88.38 178 THR A C 1
ATOM 1339 O O . THR A 1 178 ? 26.384 4.545 -10.560 1.00 88.38 178 THR A O 1
ATOM 1342 N N . VAL A 1 179 ? 26.334 6.650 -11.306 1.00 89.38 179 VAL A N 1
ATOM 1343 C CA . VAL A 1 179 ? 25.879 6.254 -12.654 1.00 89.38 179 VAL A CA 1
ATOM 1344 C C . VAL A 1 179 ? 26.883 5.292 -13.300 1.00 89.38 179 VAL A C 1
ATOM 1346 O O . VAL A 1 179 ? 26.484 4.291 -13.884 1.00 89.38 179 VAL A O 1
ATOM 1349 N N . GLU A 1 180 ? 28.182 5.550 -13.124 1.00 90.19 180 GLU A N 1
ATOM 1350 C CA . GLU A 1 180 ? 29.258 4.673 -13.594 1.00 90.19 180 GLU A CA 1
ATOM 1351 C C . GLU A 1 180 ? 29.180 3.270 -12.974 1.00 90.19 180 GLU A C 1
ATOM 1353 O O . GLU A 1 180 ? 29.301 2.282 -13.696 1.00 90.19 180 GLU A O 1
ATOM 1358 N N . SER A 1 181 ? 28.937 3.155 -11.661 1.00 88.56 181 SER A N 1
ATOM 1359 C CA . SER A 1 181 ? 28.848 1.847 -11.003 1.00 88.56 181 SER A CA 1
ATOM 1360 C C . SER A 1 181 ? 27.608 1.063 -11.425 1.00 88.56 181 SER A C 1
ATOM 1362 O O . SER A 1 181 ? 27.705 -0.146 -11.633 1.00 88.56 181 SER A O 1
ATOM 1364 N N . ILE A 1 182 ? 26.478 1.743 -11.635 1.00 89.00 182 ILE A N 1
ATOM 1365 C CA . ILE A 1 182 ? 25.237 1.140 -12.140 1.00 89.00 182 ILE A CA 1
ATOM 1366 C C . ILE A 1 182 ? 25.431 0.620 -13.570 1.00 89.00 182 ILE A C 1
ATOM 1368 O O . ILE A 1 182 ? 25.094 -0.530 -13.843 1.00 89.00 182 ILE A O 1
ATOM 1372 N N . VAL A 1 183 ? 26.003 1.427 -14.471 1.00 89.50 183 VAL A N 1
ATOM 1373 C CA . VAL A 1 183 ? 26.282 1.007 -15.858 1.00 89.50 183 VAL A CA 1
ATOM 1374 C C . VAL A 1 183 ? 27.245 -0.177 -15.869 1.00 89.50 183 VAL A C 1
ATOM 1376 O O . VAL A 1 183 ? 26.951 -1.199 -16.484 1.00 89.50 183 VAL A O 1
ATOM 1379 N N . ALA A 1 184 ? 28.342 -0.093 -15.110 1.00 87.62 184 ALA A N 1
ATOM 1380 C CA . ALA A 1 184 ? 29.314 -1.176 -15.021 1.00 87.62 184 ALA A CA 1
ATOM 1381 C C . ALA A 1 184 ? 28.697 -2.477 -14.482 1.00 87.62 18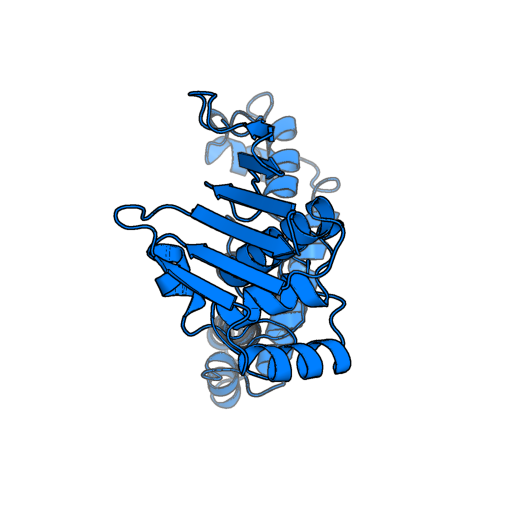4 ALA A C 1
ATOM 1383 O O . ALA A 1 184 ? 29.061 -3.548 -14.959 1.00 87.62 184 ALA A O 1
ATOM 1384 N N . TYR A 1 185 ? 27.776 -2.403 -13.517 1.00 87.50 185 TYR A N 1
ATOM 1385 C CA . TYR A 1 185 ? 27.050 -3.572 -13.014 1.00 87.50 185 TYR A CA 1
ATOM 1386 C C . TYR A 1 185 ? 26.174 -4.198 -14.108 1.00 87.50 185 TYR A C 1
ATOM 1388 O O . TYR A 1 185 ? 26.293 -5.388 -14.380 1.00 87.50 185 TYR A O 1
ATOM 1396 N N . VAL A 1 186 ? 25.345 -3.397 -14.785 1.00 87.75 186 VAL A N 1
ATOM 1397 C CA . VAL A 1 186 ? 24.417 -3.889 -15.821 1.00 87.75 186 VAL A CA 1
ATOM 1398 C C . VAL A 1 186 ? 25.152 -4.495 -17.021 1.00 87.75 186 VAL A C 1
ATOM 1400 O O . VAL A 1 186 ? 24.680 -5.476 -17.589 1.00 87.75 186 VAL A O 1
ATOM 1403 N N . GLU A 1 187 ? 26.299 -3.937 -17.410 1.00 89.31 187 GLU A N 1
ATOM 1404 C CA . GLU A 1 187 ? 27.066 -4.411 -18.569 1.00 89.31 187 GLU A CA 1
ATOM 1405 C C . GLU A 1 187 ? 27.909 -5.664 -18.292 1.00 89.31 187 GLU A C 1
ATOM 1407 O O . GLU A 1 187 ? 28.236 -6.385 -19.234 1.00 89.31 187 GLU A O 1
ATOM 1412 N N . ASN A 1 188 ? 28.295 -5.920 -17.034 1.00 86.50 188 ASN A N 1
ATOM 1413 C CA . ASN A 1 188 ? 29.317 -6.925 -16.714 1.00 86.50 188 ASN A CA 1
ATOM 1414 C C . ASN A 1 188 ? 28.854 -8.049 -15.773 1.00 86.50 188 ASN A C 1
ATOM 1416 O O . ASN A 1 188 ? 29.566 -9.047 -15.661 1.00 86.50 188 ASN A O 1
ATOM 1420 N N . GLU A 1 189 ? 27.713 -7.921 -15.090 1.00 85.50 189 GLU A N 1
ATOM 1421 C CA . GLU A 1 189 ? 27.214 -8.950 -14.166 1.00 85.50 189 GLU A CA 1
ATOM 1422 C C . GLU A 1 189 ? 26.153 -9.859 -14.784 1.00 85.50 189 GLU A C 1
ATOM 1424 O O . GLU A 1 189 ? 25.391 -9.479 -15.675 1.00 85.50 189 GLU A O 1
ATOM 1429 N N . ASP A 1 190 ? 26.068 -11.076 -14.245 1.00 86.12 190 ASP A N 1
ATOM 1430 C CA . ASP A 1 190 ? 24.935 -11.955 -14.505 1.00 86.12 190 ASP A CA 1
ATOM 1431 C C . ASP A 1 190 ? 23.710 -11.473 -13.716 1.00 86.12 190 ASP A C 1
ATOM 1433 O O . ASP A 1 190 ? 23.678 -11.491 -12.485 1.00 86.12 190 ASP A O 1
ATOM 1437 N N . LEU A 1 191 ? 22.676 -11.064 -14.448 1.00 86.06 191 LEU A N 1
ATOM 1438 C CA . LEU A 1 191 ? 21.422 -10.572 -13.884 1.00 86.06 191 LEU A CA 1
ATOM 1439 C C . LEU A 1 191 ? 20.464 -11.703 -13.477 1.00 86.06 191 LEU A C 1
ATOM 1441 O O . LEU A 1 191 ? 19.316 -11.427 -13.127 1.00 86.06 191 LEU A O 1
ATOM 1445 N N . SER A 1 192 ? 20.885 -12.970 -13.533 1.00 89.62 192 SER A N 1
ATOM 1446 C CA . SER A 1 192 ? 20.069 -14.127 -13.143 1.00 89.62 192 SER A CA 1
ATOM 1447 C C . SER A 1 192 ? 19.494 -14.009 -11.728 1.00 89.62 192 SER A C 1
ATOM 1449 O O . SER A 1 192 ? 18.339 -14.375 -11.517 1.00 89.62 192 SER A O 1
ATOM 1451 N N . GLU A 1 193 ? 20.237 -13.424 -10.785 1.00 85.94 193 GLU A N 1
ATOM 1452 C CA . GLU A 1 193 ? 19.781 -13.217 -9.403 1.00 85.94 1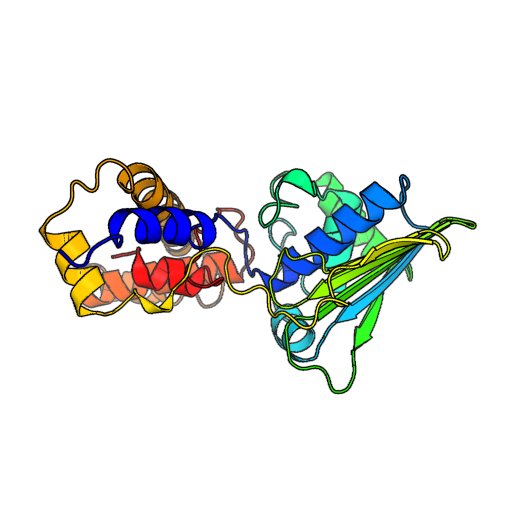93 GLU A CA 1
ATOM 1453 C C . GLU A 1 193 ? 18.675 -12.156 -9.286 1.00 85.94 193 GLU A C 1
ATOM 1455 O O . GLU A 1 193 ? 17.747 -12.313 -8.492 1.00 85.94 193 GLU A O 1
ATOM 1460 N N . ILE A 1 194 ? 18.737 -11.087 -10.088 1.00 89.19 194 ILE A N 1
ATOM 1461 C CA . ILE A 1 194 ? 17.762 -9.983 -10.035 1.00 89.19 194 ILE A CA 1
ATOM 1462 C C . ILE A 1 194 ? 16.564 -10.212 -10.964 1.00 89.19 194 ILE A C 1
ATOM 1464 O O . ILE A 1 194 ? 15.497 -9.626 -10.772 1.00 89.19 194 ILE A O 1
ATOM 1468 N N . ARG A 1 195 ? 16.726 -11.078 -11.970 1.00 91.38 195 ARG A N 1
ATOM 1469 C CA . ARG A 1 195 ? 15.730 -11.361 -13.007 1.00 91.38 195 ARG A CA 1
ATOM 1470 C C . ARG A 1 195 ? 14.354 -11.731 -12.442 1.00 91.38 195 ARG A C 1
ATOM 1472 O O . ARG A 1 195 ? 13.400 -11.113 -12.901 1.00 91.38 195 ARG A O 1
ATOM 1479 N N . PRO A 1 196 ? 14.201 -12.623 -11.441 1.00 92.88 196 PRO A N 1
ATOM 1480 C CA . PRO A 1 196 ? 12.877 -12.961 -10.909 1.00 92.88 196 PRO A CA 1
ATOM 1481 C C . PRO A 1 196 ? 12.113 -11.749 -10.360 1.00 92.88 196 PRO A C 1
ATOM 1483 O O . PRO A 1 196 ? 10.891 -11.667 -10.462 1.00 92.88 196 PRO A O 1
ATOM 1486 N N . LEU A 1 197 ? 12.837 -10.789 -9.782 1.00 92.25 197 LEU A N 1
ATOM 1487 C CA . LEU A 1 197 ? 12.261 -9.577 -9.215 1.00 92.25 197 LEU A CA 1
ATOM 1488 C C . LEU A 1 197 ? 11.832 -8.588 -10.314 1.00 92.25 197 LEU A C 1
ATOM 1490 O O . LEU A 1 197 ? 10.740 -8.025 -10.235 1.00 92.25 197 LEU A O 1
ATOM 1494 N N . LEU A 1 198 ? 12.627 -8.451 -11.379 1.00 92.88 198 LEU A N 1
ATOM 1495 C CA . LEU A 1 198 ? 12.263 -7.659 -12.560 1.00 92.88 198 LEU A CA 1
ATOM 1496 C C . LEU A 1 198 ? 11.107 -8.290 -13.348 1.00 92.88 198 LEU A C 1
ATOM 1498 O O . LEU A 1 198 ? 10.181 -7.595 -13.755 1.00 92.88 198 LEU A O 1
ATOM 1502 N N . GLU A 1 199 ? 11.110 -9.612 -13.520 1.00 94.44 199 GLU A N 1
ATOM 1503 C CA . GLU A 1 199 ? 10.012 -10.344 -14.160 1.00 94.44 199 GLU A CA 1
ATOM 1504 C C . GLU A 1 199 ? 8.708 -10.143 -13.390 1.00 94.44 199 GLU A C 1
ATOM 1506 O O . GLU A 1 199 ? 7.669 -9.887 -14.000 1.00 94.44 199 GLU A O 1
ATOM 1511 N N . LYS A 1 200 ? 8.761 -10.150 -12.050 1.00 94.75 200 LYS A N 1
ATOM 1512 C CA . LYS A 1 200 ? 7.582 -9.858 -11.233 1.00 94.75 200 LYS A CA 1
ATOM 1513 C C . LYS A 1 200 ? 7.080 -8.425 -11.406 1.00 94.75 200 LYS A C 1
ATOM 1515 O O . LYS A 1 200 ? 5.868 -8.202 -11.393 1.00 94.75 200 LYS A O 1
ATOM 1520 N N . GLN A 1 201 ? 7.989 -7.461 -11.557 1.00 96.44 201 GLN A N 1
ATOM 1521 C CA . GLN A 1 201 ? 7.636 -6.071 -11.846 1.00 96.44 201 GLN A CA 1
ATOM 1522 C C . GLN A 1 201 ? 6.919 -5.953 -13.188 1.00 96.44 201 GLN A C 1
ATOM 1524 O O . GLN A 1 201 ? 5.829 -5.384 -13.239 1.00 96.44 201 GLN A O 1
ATOM 1529 N N . VAL A 1 202 ? 7.495 -6.531 -14.244 1.00 95.50 202 VAL A N 1
ATOM 1530 C CA . VAL A 1 202 ? 6.906 -6.524 -15.587 1.00 95.50 202 VAL A CA 1
ATOM 1531 C C . VAL A 1 202 ? 5.538 -7.199 -15.575 1.00 95.50 202 VAL A C 1
ATOM 1533 O O . VAL A 1 202 ? 4.580 -6.611 -16.064 1.00 95.50 202 VAL A O 1
ATOM 1536 N N . GLU A 1 203 ? 5.410 -8.381 -14.965 1.00 96.44 203 GLU A N 1
ATOM 1537 C CA . GLU A 1 203 ? 4.143 -9.120 -14.878 1.00 96.44 203 GLU A CA 1
ATOM 1538 C C . GLU A 1 203 ? 3.032 -8.271 -14.237 1.00 96.44 203 GLU A C 1
ATOM 1540 O O . GLU A 1 203 ? 1.980 -8.058 -14.842 1.00 96.44 203 GLU A O 1
ATOM 1545 N N . CYS A 1 204 ? 3.267 -7.751 -13.029 1.00 97.06 204 CYS A N 1
ATOM 1546 C CA . CYS A 1 204 ? 2.281 -6.955 -12.294 1.00 97.06 204 CYS A CA 1
ATOM 1547 C C . CYS A 1 204 ? 1.923 -5.661 -13.037 1.00 97.06 204 CYS A C 1
ATOM 1549 O O . CYS A 1 204 ? 0.747 -5.324 -13.200 1.00 97.06 204 CYS A O 1
ATOM 1551 N N . ASN A 1 205 ? 2.939 -4.931 -13.501 1.00 97.81 205 ASN A N 1
ATOM 1552 C CA . ASN A 1 205 ? 2.751 -3.594 -14.054 1.00 97.81 205 ASN A CA 1
ATOM 1553 C C . ASN A 1 205 ? 2.119 -3.647 -15.452 1.00 97.81 205 ASN A C 1
ATOM 1555 O O . ASN A 1 205 ? 1.263 -2.818 -15.764 1.00 97.81 205 ASN A O 1
ATOM 1559 N N . MET A 1 206 ? 2.450 -4.660 -16.258 1.00 97.62 206 MET A N 1
ATOM 1560 C CA . MET A 1 206 ? 1.752 -4.929 -17.517 1.00 97.62 206 MET A CA 1
ATOM 1561 C C . MET A 1 206 ? 0.306 -5.357 -17.286 1.00 97.62 206 MET A C 1
ATOM 1563 O O . MET A 1 206 ? -0.584 -4.857 -17.973 1.00 97.62 206 MET A O 1
ATOM 1567 N N . ALA A 1 207 ? 0.041 -6.222 -16.301 1.00 97.88 207 ALA A N 1
ATOM 1568 C CA . ALA A 1 207 ? -1.313 -6.693 -16.019 1.00 97.88 207 ALA A CA 1
ATOM 1569 C C . ALA A 1 207 ? -2.276 -5.535 -15.713 1.00 97.88 207 ALA A C 1
ATOM 1571 O O . ALA A 1 207 ? -3.369 -5.480 -16.281 1.00 97.88 207 ALA A O 1
ATOM 1572 N N . ILE A 1 208 ? -1.874 -4.571 -14.875 1.00 97.44 208 ILE A N 1
ATOM 1573 C CA . ILE A 1 208 ? -2.727 -3.408 -14.583 1.00 97.44 208 ILE A CA 1
ATOM 1574 C C . ILE A 1 208 ? -2.846 -2.442 -15.769 1.00 97.44 208 ILE A C 1
ATOM 1576 O O . ILE A 1 208 ? -3.906 -1.846 -15.964 1.00 97.44 208 ILE A O 1
ATOM 1580 N N . ALA A 1 209 ? -1.790 -2.286 -16.573 1.00 97.06 209 ALA A N 1
ATOM 1581 C CA . ALA A 1 209 ? -1.819 -1.444 -17.765 1.00 97.06 209 ALA A CA 1
ATOM 1582 C C . ALA A 1 209 ? -2.806 -1.993 -18.801 1.00 97.06 209 ALA A C 1
ATOM 1584 O O . ALA A 1 209 ? -3.641 -1.253 -19.328 1.00 97.06 209 ALA A O 1
ATOM 1585 N N . GLU A 1 210 ? -2.776 -3.304 -19.034 1.00 96.88 210 GLU A N 1
ATOM 1586 C CA . GLU A 1 210 ? -3.734 -3.988 -19.897 1.00 96.88 210 GLU A CA 1
ATOM 1587 C C . GLU A 1 210 ? -5.165 -3.906 -19.369 1.00 96.88 210 GLU A C 1
ATOM 1589 O O . GLU A 1 210 ? -6.094 -3.671 -20.143 1.00 96.88 210 GLU A O 1
ATOM 1594 N N . GLU A 1 211 ? -5.358 -4.085 -18.063 1.00 97.00 211 GLU A N 1
ATOM 1595 C CA . GLU A 1 211 ? -6.661 -3.936 -17.414 1.00 97.00 211 GLU A CA 1
ATOM 1596 C C . GLU A 1 211 ? -7.211 -2.513 -17.611 1.00 97.00 211 GLU A C 1
ATOM 1598 O O . GLU A 1 211 ? -8.371 -2.330 -17.990 1.00 97.00 211 GLU A O 1
ATOM 1603 N N . GLY A 1 212 ? -6.349 -1.502 -17.473 1.00 96.25 212 GLY A N 1
ATOM 1604 C CA . GLY A 1 212 ? -6.654 -0.097 -17.742 1.00 96.25 212 GLY A CA 1
ATOM 1605 C C . GLY A 1 212 ? -6.948 0.243 -19.204 1.00 96.25 212 GLY A C 1
ATOM 1606 O O . GLY A 1 212 ? -7.599 1.249 -19.490 1.00 96.25 212 GLY A O 1
ATOM 1607 N N . LEU A 1 213 ? -6.465 -0.561 -20.151 1.00 95.88 213 LEU A N 1
ATOM 1608 C CA . LEU A 1 213 ? -6.790 -0.425 -21.575 1.00 95.88 213 LEU A CA 1
ATOM 1609 C C . LEU A 1 213 ? -8.128 -1.090 -21.912 1.00 95.88 213 LEU A C 1
ATOM 1611 O O . LEU A 1 213 ? -8.918 -0.549 -22.694 1.00 95.88 213 LEU A O 1
ATOM 1615 N N . LYS A 1 214 ? -8.388 -2.261 -21.323 1.00 96.12 214 LYS A N 1
ATOM 1616 C CA . LYS A 1 214 ? -9.598 -3.062 -21.558 1.00 96.12 214 LYS A CA 1
ATOM 1617 C C . LYS A 1 214 ? -10.835 -2.388 -20.959 1.00 96.12 214 LYS A C 1
ATOM 1619 O O . LYS A 1 214 ? -11.882 -2.347 -21.612 1.00 96.12 214 LYS A O 1
ATOM 1624 N N . ASN A 1 215 ? -10.706 -1.803 -19.768 1.00 95.38 215 ASN A N 1
ATOM 1625 C CA . ASN A 1 215 ? -11.828 -1.305 -18.976 1.00 95.38 215 ASN A CA 1
ATOM 1626 C C . ASN A 1 215 ? -11.811 0.226 -18.767 1.00 95.38 215 ASN A C 1
ATOM 1628 O O . ASN A 1 215 ? -10.756 0.859 -18.793 1.00 95.38 215 ASN A O 1
ATOM 1632 N N . PRO A 1 216 ? -12.985 0.862 -18.583 1.00 94.19 216 PRO A N 1
ATOM 1633 C CA . PRO A 1 216 ? -13.096 2.312 -18.432 1.00 94.19 216 PRO A CA 1
ATOM 1634 C C . PRO A 1 216 ? -12.739 2.774 -17.009 1.00 94.19 216 PRO A C 1
ATOM 1636 O O . PRO A 1 216 ? -13.620 2.936 -16.166 1.00 94.19 216 PRO A O 1
ATOM 1639 N N . PHE A 1 217 ? -11.458 3.031 -16.747 1.00 92.94 217 PHE A N 1
ATOM 1640 C CA . PHE A 1 217 ? -11.001 3.635 -15.491 1.00 92.94 217 PHE A CA 1
ATOM 1641 C C . PHE A 1 217 ? -10.662 5.117 -15.648 1.00 92.94 217 PHE A C 1
ATOM 1643 O O . PHE A 1 217 ? -10.128 5.528 -16.676 1.00 92.94 217 PHE A O 1
ATOM 1650 N N . GLY A 1 218 ? -10.922 5.903 -14.600 1.00 90.94 218 GLY A N 1
ATOM 1651 C CA . GLY A 1 218 ? -10.467 7.289 -14.490 1.00 90.94 218 GLY A CA 1
ATOM 1652 C C . GLY A 1 218 ? -10.768 8.144 -15.722 1.00 90.94 218 GLY A C 1
ATOM 1653 O O . GLY A 1 218 ? -11.894 8.168 -16.228 1.00 90.94 218 GLY A O 1
ATOM 1654 N N . SER A 1 219 ? -9.740 8.847 -16.195 1.00 93.38 219 SER A N 1
ATOM 1655 C CA . SER A 1 219 ? -9.815 9.735 -17.361 1.00 93.38 219 SER A CA 1
ATOM 1656 C C . SER A 1 219 ? -9.704 8.987 -18.693 1.00 93.38 219 SER A C 1
ATOM 1658 O O . SER A 1 219 ? -9.922 9.585 -19.745 1.00 93.38 219 SER A O 1
ATOM 1660 N N . GLN A 1 220 ? -9.405 7.684 -18.659 1.00 95.81 220 GLN A N 1
ATOM 1661 C CA . GLN A 1 220 ? -9.278 6.796 -19.816 1.00 95.81 220 GLN A CA 1
ATOM 1662 C C . GLN A 1 220 ? -8.277 7.305 -20.863 1.00 95.81 220 GLN A C 1
ATOM 1664 O O . GLN A 1 220 ? -8.476 7.093 -22.062 1.00 95.81 220 GLN A O 1
ATOM 1669 N N . VAL A 1 221 ? -7.206 7.980 -20.435 1.00 95.06 221 VAL A N 1
ATOM 1670 C CA . VAL A 1 221 ? -6.279 8.684 -21.338 1.00 95.06 221 VAL A CA 1
ATOM 1671 C C . VAL A 1 221 ? -5.677 7.704 -22.340 1.00 95.06 221 VAL A C 1
ATOM 1673 O O . VAL A 1 221 ? -5.815 7.892 -23.550 1.00 95.06 221 VAL A O 1
ATOM 1676 N N . GLY A 1 222 ? -5.093 6.610 -21.847 1.00 94.50 222 GLY A N 1
ATOM 1677 C CA . GLY A 1 222 ? -4.472 5.602 -22.703 1.00 94.50 222 GLY A CA 1
ATOM 1678 C C . GLY A 1 222 ? -5.465 4.901 -23.628 1.00 94.50 222 GLY A C 1
ATOM 1679 O O . GLY A 1 222 ? -5.209 4.733 -24.820 1.00 94.50 222 GLY A O 1
ATOM 1680 N N . ARG A 1 223 ? -6.660 4.587 -23.124 1.00 95.56 223 ARG A N 1
ATOM 1681 C CA . ARG A 1 223 ? -7.730 3.965 -23.914 1.00 95.56 223 ARG A CA 1
ATOM 1682 C C . ARG A 1 223 ? -8.211 4.864 -25.058 1.00 95.56 223 ARG A C 1
ATOM 1684 O O . ARG A 1 223 ? -8.431 4.378 -26.167 1.00 95.56 223 ARG A O 1
ATOM 1691 N N . ILE A 1 224 ? -8.359 6.168 -24.814 1.00 95.88 224 ILE A N 1
ATOM 1692 C CA . ILE A 1 224 ? -8.738 7.150 -25.842 1.00 95.88 224 ILE A CA 1
ATOM 1693 C C . ILE A 1 224 ? -7.624 7.288 -26.885 1.00 95.88 224 ILE A C 1
ATOM 1695 O O . ILE A 1 224 ? -7.908 7.281 -28.083 1.00 95.88 224 ILE A O 1
ATOM 1699 N N . MET A 1 225 ? -6.365 7.361 -26.450 1.00 94.69 225 MET A N 1
ATOM 1700 C CA . MET A 1 225 ? -5.206 7.412 -27.346 1.00 94.69 225 MET A CA 1
ATOM 1701 C C . MET A 1 225 ? -5.151 6.188 -28.269 1.00 94.69 225 MET A C 1
ATOM 1703 O O . MET A 1 225 ? -5.098 6.341 -29.491 1.00 94.69 225 MET A O 1
ATOM 1707 N N . MET A 1 226 ? -5.284 4.983 -27.707 1.00 94.44 226 MET A N 1
ATOM 1708 C CA . MET A 1 226 ? -5.302 3.732 -28.473 1.00 94.44 226 MET A CA 1
ATOM 1709 C C . MET A 1 226 ? -6.491 3.629 -29.427 1.00 94.44 226 MET A C 1
ATOM 1711 O O . MET A 1 226 ? -6.355 3.057 -30.503 1.00 94.44 226 MET A O 1
ATOM 1715 N N . LYS A 1 227 ? -7.649 4.204 -29.085 1.00 94.31 227 LYS A N 1
ATOM 1716 C CA . LYS A 1 227 ? -8.802 4.253 -29.995 1.00 94.31 227 LYS A CA 1
ATOM 1717 C C . LYS A 1 227 ? -8.520 5.099 -31.242 1.00 94.31 227 LYS A C 1
ATOM 1719 O O . LYS A 1 227 ? -9.021 4.772 -32.314 1.00 94.31 227 LYS A O 1
ATOM 1724 N N . ASN A 1 228 ? -7.749 6.176 -31.101 1.00 93.38 228 ASN A N 1
ATOM 1725 C CA . ASN A 1 228 ? -7.484 7.119 -32.187 1.00 93.38 228 ASN A CA 1
ATOM 1726 C C . ASN A 1 228 ? -6.292 6.706 -33.060 1.00 93.38 228 ASN A C 1
ATOM 1728 O O . ASN A 1 228 ? -6.331 6.937 -34.266 1.00 93.38 228 ASN A O 1
ATOM 1732 N N . ASN A 1 229 ? -5.244 6.110 -32.479 1.00 93.00 229 ASN A N 1
ATOM 1733 C CA . ASN A 1 229 ? -4.042 5.727 -33.224 1.00 93.00 229 ASN A CA 1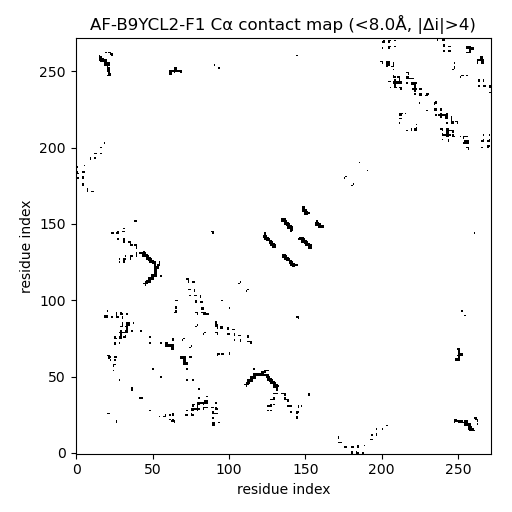
ATOM 1734 C C . ASN A 1 229 ? -3.400 4.420 -32.703 1.00 93.00 229 ASN A C 1
ATOM 1736 O O . ASN A 1 229 ? -2.297 4.436 -32.158 1.00 93.00 229 ASN A O 1
ATOM 1740 N N . PRO A 1 230 ? -4.064 3.261 -32.867 1.00 90.69 230 PRO A N 1
ATOM 1741 C CA . PRO A 1 230 ? -3.654 2.004 -32.230 1.00 90.69 230 PRO A CA 1
ATOM 1742 C C . PRO A 1 230 ? -2.339 1.416 -32.750 1.00 90.69 230 PRO A C 1
ATOM 1744 O O . PRO A 1 230 ? -1.808 0.501 -32.128 1.00 90.69 230 PRO A O 1
ATOM 1747 N N . ASN A 1 231 ? -1.835 1.873 -33.900 1.00 92.25 231 ASN A N 1
ATOM 1748 C CA . ASN A 1 231 ? -0.658 1.293 -34.553 1.00 92.25 231 ASN A CA 1
ATOM 1749 C C . ASN A 1 231 ? 0.628 2.096 -34.326 1.00 92.25 231 ASN A C 1
ATOM 1751 O O . ASN A 1 231 ? 1.708 1.566 -34.580 1.00 92.25 231 ASN A O 1
ATOM 1755 N N . ASP A 1 232 ? 0.530 3.331 -33.834 1.00 94.50 232 ASP A N 1
ATOM 1756 C CA . ASP A 1 232 ? 1.690 4.175 -33.561 1.00 94.50 232 ASP A CA 1
ATOM 1757 C C . ASP A 1 232 ? 2.412 3.745 -32.278 1.00 94.50 232 ASP A C 1
ATOM 1759 O O . ASP A 1 232 ? 1.793 3.560 -31.227 1.00 94.50 232 ASP A O 1
ATOM 1763 N N . LEU A 1 233 ? 3.734 3.578 -32.367 1.00 92.88 233 LEU A N 1
ATOM 1764 C CA . LEU A 1 233 ? 4.551 3.088 -31.257 1.00 92.88 233 LEU A CA 1
ATOM 1765 C C . LEU A 1 233 ? 4.506 4.054 -30.070 1.00 92.88 233 LEU A C 1
ATOM 1767 O O . LEU A 1 233 ? 4.235 3.619 -28.957 1.00 92.88 233 LEU A O 1
ATOM 1771 N N . PHE A 1 234 ? 4.701 5.354 -30.303 1.00 92.31 234 PHE A N 1
ATOM 1772 C CA . PHE A 1 234 ? 4.689 6.356 -29.233 1.00 92.31 234 PHE A CA 1
ATOM 1773 C C . PHE A 1 234 ? 3.333 6.416 -28.528 1.00 92.31 234 PHE A C 1
ATOM 1775 O O . PHE A 1 234 ? 3.267 6.499 -27.302 1.00 92.31 234 PHE A O 1
ATOM 1782 N N . THR A 1 235 ? 2.250 6.307 -29.296 1.00 93.69 235 THR A N 1
ATOM 1783 C CA . THR A 1 235 ? 0.891 6.220 -28.763 1.00 93.69 235 THR A CA 1
ATOM 1784 C C . THR A 1 235 ? 0.733 5.005 -27.857 1.00 93.69 235 THR A C 1
ATOM 1786 O O . THR A 1 235 ? 0.197 5.159 -26.762 1.00 93.69 235 THR A O 1
ATOM 1789 N N . LYS A 1 236 ? 1.224 3.823 -28.259 1.00 92.94 236 LYS A N 1
ATOM 1790 C CA . LYS A 1 236 ? 1.181 2.613 -27.421 1.00 92.94 236 LYS A CA 1
ATOM 1791 C C . LYS A 1 236 ? 1.923 2.816 -26.105 1.00 92.94 236 LYS A C 1
ATOM 1793 O O . LYS A 1 236 ? 1.323 2.586 -25.060 1.00 92.94 236 LYS A O 1
ATOM 1798 N N . VAL A 1 237 ? 3.162 3.306 -26.158 1.00 92.19 237 VAL A N 1
ATOM 1799 C CA . VAL A 1 237 ? 3.995 3.513 -24.961 1.00 92.19 237 VAL A CA 1
ATOM 1800 C C . VAL A 1 237 ? 3.289 4.402 -23.938 1.00 92.19 237 VAL A C 1
ATOM 1802 O O . VAL A 1 237 ? 3.059 4.032 -22.785 1.00 92.19 237 VAL A O 1
ATOM 1805 N N . ILE A 1 238 ? 2.842 5.577 -24.388 1.00 93.81 238 ILE A N 1
ATOM 1806 C CA . ILE A 1 238 ? 2.151 6.534 -23.519 1.00 93.81 238 ILE A CA 1
ATOM 1807 C C . ILE A 1 238 ? 0.838 5.935 -23.008 1.00 93.81 238 ILE A C 1
ATOM 1809 O O . ILE A 1 238 ? 0.488 6.101 -21.837 1.00 93.81 238 ILE A O 1
ATOM 1813 N N . ALA A 1 239 ? 0.106 5.230 -23.872 1.00 95.50 239 ALA A N 1
ATOM 1814 C CA . ALA A 1 239 ? -1.191 4.690 -23.521 1.00 95.50 239 ALA A CA 1
ATOM 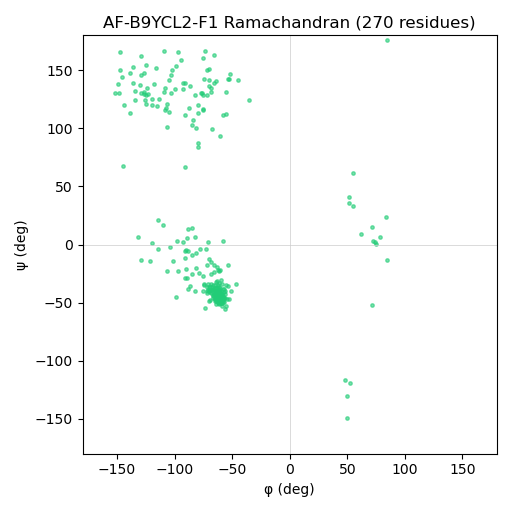1815 C C . ALA A 1 239 ? -1.119 3.610 -22.447 1.00 95.50 239 ALA A C 1
ATOM 1817 O O . ALA A 1 239 ? -1.944 3.636 -21.538 1.00 95.50 239 ALA A O 1
ATOM 1818 N N . TYR A 1 240 ? -0.156 2.694 -22.509 1.00 95.94 240 TYR A N 1
ATOM 1819 C CA . TYR A 1 240 ? -0.026 1.642 -21.504 1.00 95.94 240 TYR A CA 1
ATOM 1820 C C . TYR A 1 240 ? 0.288 2.228 -20.118 1.00 95.94 240 TYR A C 1
ATOM 1822 O O . TYR A 1 240 ? -0.425 1.935 -19.152 1.00 95.94 240 TYR A O 1
ATOM 1830 N N . ALA A 1 241 ? 1.274 3.125 -20.017 1.00 94.50 241 ALA A N 1
ATOM 1831 C CA . ALA A 1 241 ? 1.613 3.780 -18.750 1.00 94.50 241 ALA A CA 1
ATOM 1832 C C . ALA A 1 241 ? 0.448 4.626 -18.191 1.00 94.50 241 ALA A C 1
ATOM 1834 O O . ALA A 1 241 ? 0.155 4.593 -16.987 1.00 94.50 241 ALA A O 1
ATOM 1835 N N . ALA A 1 242 ? -0.255 5.360 -19.062 1.00 95.44 242 ALA A N 1
ATOM 1836 C CA . ALA A 1 242 ? -1.414 6.163 -18.679 1.00 95.44 242 ALA A CA 1
ATOM 1837 C C . ALA A 1 242 ? -2.596 5.294 -18.223 1.00 95.44 242 ALA A C 1
ATOM 1839 O O . ALA A 1 242 ? -3.203 5.580 -17.193 1.00 95.44 242 ALA A O 1
ATOM 1840 N N . SER A 1 243 ? -2.896 4.210 -18.941 1.00 96.38 243 SER A N 1
ATOM 1841 C CA . SER A 1 243 ? -3.976 3.281 -18.596 1.00 96.38 243 SER A CA 1
ATOM 1842 C C . SER A 1 243 ? -3.721 2.554 -17.280 1.00 96.38 243 SER A C 1
ATOM 1844 O O . SER A 1 243 ? -4.640 2.444 -16.467 1.00 96.38 243 SER A O 1
ATOM 1846 N N . GLY A 1 244 ? -2.485 2.121 -17.019 1.00 95.62 244 GLY A N 1
ATOM 1847 C CA . GLY A 1 244 ? -2.124 1.543 -15.725 1.00 95.62 244 GLY A CA 1
ATOM 1848 C C . GLY A 1 244 ? -2.316 2.541 -14.581 1.00 95.62 244 GLY A C 1
ATOM 1849 O O . GLY A 1 244 ? -2.887 2.203 -13.541 1.00 95.62 244 GLY A O 1
ATOM 1850 N N . SER A 1 245 ? -1.932 3.804 -14.799 1.00 94.50 245 SER A N 1
ATOM 1851 C CA . SER A 1 245 ? -2.164 4.890 -13.839 1.00 94.50 245 SER A CA 1
ATOM 1852 C C . SER A 1 245 ? -3.656 5.138 -13.598 1.00 94.50 245 SER A C 1
ATOM 1854 O O . SER A 1 245 ? -4.079 5.195 -12.443 1.00 94.50 245 SER A O 1
ATOM 1856 N N . ASP A 1 246 ? -4.472 5.225 -14.651 1.00 94.94 246 ASP A N 1
ATOM 1857 C CA . ASP A 1 246 ? -5.927 5.389 -14.538 1.00 94.94 246 ASP A CA 1
ATOM 1858 C C . ASP A 1 246 ? -6.561 4.241 -13.737 1.00 94.94 246 ASP A C 1
ATOM 1860 O O . ASP A 1 246 ? -7.325 4.493 -12.799 1.00 94.94 246 ASP A O 1
ATOM 1864 N N . ALA A 1 247 ? -6.217 2.987 -14.051 1.00 95.00 247 ALA A N 1
ATOM 1865 C CA . ALA A 1 247 ? -6.717 1.807 -13.345 1.00 95.00 247 ALA A CA 1
ATOM 1866 C C . ALA A 1 247 ? -6.321 1.816 -11.865 1.00 95.00 247 ALA A C 1
ATOM 1868 O O . ALA A 1 247 ? -7.182 1.711 -10.984 1.00 95.00 247 ALA A O 1
ATOM 1869 N N . ARG A 1 248 ? -5.032 2.017 -11.576 1.00 93.12 248 ARG A N 1
ATOM 1870 C CA . ARG A 1 248 ? -4.494 2.057 -10.210 1.00 93.12 248 ARG A CA 1
ATOM 1871 C C . ARG A 1 248 ? -5.152 3.143 -9.369 1.00 93.12 248 ARG A C 1
ATOM 1873 O O . ARG A 1 248 ? -5.625 2.873 -8.265 1.00 93.12 248 ARG A O 1
ATOM 1880 N N . MET A 1 249 ? -5.202 4.370 -9.886 1.00 90.69 249 MET A N 1
ATOM 1881 C CA . MET A 1 249 ? -5.739 5.526 -9.158 1.00 90.69 249 MET A CA 1
ATOM 1882 C C . MET A 1 249 ? -7.266 5.473 -9.010 1.00 90.69 249 MET A C 1
ATOM 1884 O O . MET A 1 249 ? -7.826 6.129 -8.128 1.00 90.69 249 MET A O 1
ATOM 1888 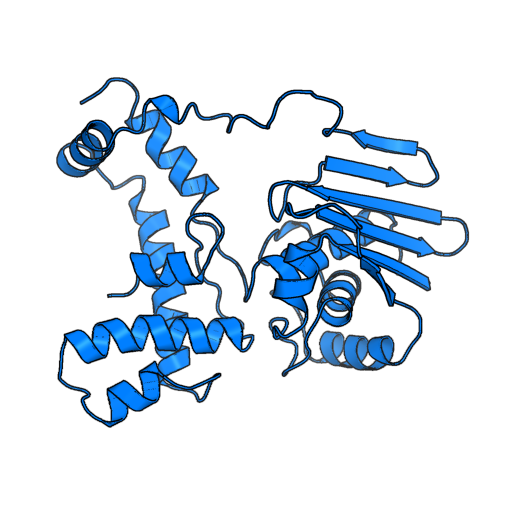N N . SER A 1 250 ? -7.931 4.645 -9.818 1.00 91.38 250 SER A N 1
ATOM 1889 C CA . SER A 1 250 ? -9.361 4.340 -9.714 1.00 91.38 250 SER A CA 1
ATOM 1890 C C . SER A 1 250 ? -9.670 3.149 -8.798 1.00 91.38 250 SER A C 1
ATOM 1892 O O . SER A 1 250 ? -10.829 2.755 -8.689 1.00 91.38 250 SER A O 1
ATOM 1894 N N . GLY A 1 251 ? -8.669 2.587 -8.112 1.00 88.50 251 GLY A N 1
ATOM 1895 C CA . GLY A 1 251 ? -8.862 1.519 -7.129 1.00 88.50 251 GLY A CA 1
ATOM 1896 C C . GLY A 1 251 ? -8.938 0.110 -7.717 1.00 88.50 251 GLY A C 1
ATOM 1897 O O . GLY A 1 251 ? -9.510 -0.771 -7.068 1.00 88.50 251 GLY A O 1
ATOM 1898 N N . CYS A 1 252 ? -8.373 -0.113 -8.911 1.00 92.56 252 CYS A N 1
ATOM 1899 C CA . CYS A 1 252 ? -8.133 -1.458 -9.436 1.00 92.56 252 CYS A CA 1
ATOM 1900 C C . CYS A 1 252 ? -7.353 -2.298 -8.410 1.00 92.56 252 CYS A C 1
ATOM 1902 O O . CYS A 1 252 ? -6.493 -1.789 -7.687 1.00 92.56 252 CYS A O 1
ATOM 1904 N N . ASN A 1 253 ? -7.691 -3.583 -8.324 1.00 88.44 253 ASN A N 1
ATOM 1905 C CA . ASN A 1 253 ? -7.161 -4.486 -7.309 1.00 88.44 253 ASN A CA 1
ATOM 1906 C C . ASN A 1 253 ? -5.879 -5.211 -7.723 1.00 88.44 253 ASN A C 1
ATOM 1908 O O . ASN A 1 253 ? -5.309 -5.936 -6.907 1.00 88.44 253 ASN A O 1
ATOM 1912 N N . LEU A 1 254 ? -5.442 -5.035 -8.971 1.00 94.06 254 LEU A N 1
ATOM 1913 C CA . LEU A 1 254 ? -4.199 -5.614 -9.443 1.00 94.06 254 LEU A CA 1
ATOM 1914 C C . LEU A 1 254 ? -3.022 -4.917 -8.745 1.00 94.06 254 LEU A C 1
ATOM 1916 O O . LEU A 1 254 ? -3.017 -3.687 -8.622 1.00 94.06 254 LEU A O 1
ATOM 1920 N N . PRO A 1 255 ? -2.036 -5.681 -8.248 1.00 93.81 255 PRO A N 1
ATOM 1921 C CA . PRO A 1 255 ? -0.862 -5.099 -7.630 1.00 93.81 255 PRO A CA 1
ATOM 1922 C C . PRO A 1 255 ? 0.019 -4.421 -8.673 1.00 93.81 255 PRO A C 1
ATOM 1924 O O . PRO A 1 255 ? 0.088 -4.835 -9.826 1.00 93.81 255 PRO A O 1
ATOM 1927 N N . VAL A 1 256 ? 0.741 -3.402 -8.222 1.00 95.88 256 VAL A N 1
ATOM 1928 C CA . VAL A 1 256 ? 1.792 -2.730 -8.985 1.00 95.88 256 VAL A CA 1
ATOM 1929 C C . VAL A 1 256 ? 3.068 -2.807 -8.179 1.00 95.88 256 VAL A C 1
ATOM 1931 O O . VAL A 1 256 ? 3.073 -2.464 -6.997 1.00 95.88 256 VAL A O 1
ATOM 1934 N N . VAL A 1 257 ? 4.149 -3.256 -8.803 1.00 96.44 257 VAL A N 1
ATOM 1935 C CA . VAL A 1 257 ? 5.476 -3.188 -8.200 1.00 96.44 257 VAL A CA 1
ATOM 1936 C C . VAL A 1 257 ? 5.952 -1.746 -8.286 1.00 96.44 257 VAL A C 1
ATOM 1938 O O . VAL A 1 257 ? 6.075 -1.176 -9.376 1.00 96.44 257 VAL A O 1
ATOM 1941 N N . VAL A 1 258 ? 6.146 -1.140 -7.117 1.00 93.19 258 VAL A N 1
ATOM 1942 C CA . VAL A 1 258 ? 6.513 0.270 -6.994 1.00 93.19 258 VAL A CA 1
ATOM 1943 C C . VAL A 1 258 ? 7.978 0.494 -7.341 1.00 93.19 258 VAL A C 1
ATOM 1945 O O . VAL A 1 258 ? 8.782 -0.427 -7.319 1.00 93.19 258 VAL A O 1
ATOM 1948 N N . ASN A 1 259 ? 8.312 1.738 -7.658 1.00 90.44 259 ASN A N 1
ATOM 1949 C CA . ASN A 1 259 ? 9.683 2.221 -7.718 1.00 90.44 259 ASN A CA 1
ATOM 1950 C C . ASN A 1 259 ? 9.755 3.502 -6.885 1.00 90.44 259 ASN A C 1
ATOM 1952 O O . ASN A 1 259 ? 8.889 4.365 -7.051 1.00 90.44 259 ASN A O 1
ATOM 1956 N N . SER A 1 260 ? 10.730 3.617 -5.979 1.00 83.31 260 SER A N 1
ATOM 1957 C CA . SER A 1 260 ? 10.862 4.771 -5.071 1.00 83.31 260 SER A CA 1
ATOM 1958 C C . SER A 1 260 ? 9.563 5.079 -4.311 1.00 83.31 260 SER A C 1
ATOM 1960 O O . SER A 1 260 ? 9.128 6.225 -4.194 1.00 83.31 260 SER A O 1
ATOM 1962 N N . GLY A 1 261 ? 8.873 4.026 -3.862 1.00 81.06 261 GLY A N 1
ATOM 1963 C CA . GLY A 1 261 ? 7.590 4.128 -3.163 1.00 81.06 261 GLY A CA 1
ATOM 1964 C C . GLY A 1 261 ? 6.385 4.520 -4.030 1.00 81.06 261 GLY A C 1
ATOM 1965 O O . GLY A 1 261 ? 5.285 4.651 -3.497 1.00 81.06 261 GLY A O 1
ATOM 1966 N N . SER A 1 262 ? 6.533 4.678 -5.351 1.00 87.44 262 SER A N 1
ATOM 1967 C CA . SER A 1 262 ? 5.437 5.032 -6.260 1.00 87.44 262 SER A CA 1
ATOM 1968 C C . SER A 1 262 ? 5.193 3.966 -7.326 1.00 87.44 262 SER A C 1
ATOM 1970 O O . SER A 1 262 ? 6.037 3.685 -8.171 1.00 87.44 262 SER A O 1
ATOM 1972 N N . GLY A 1 263 ? 3.983 3.405 -7.353 1.00 91.38 263 GLY A N 1
ATOM 1973 C CA . GLY A 1 263 ? 3.569 2.495 -8.427 1.00 91.38 263 GLY A CA 1
ATOM 1974 C C . GLY A 1 263 ? 3.404 3.173 -9.789 1.00 91.38 263 GLY A C 1
ATOM 1975 O O . GLY A 1 263 ? 3.584 2.517 -10.802 1.00 91.38 263 GLY A O 1
ATOM 1976 N N . ASN A 1 264 ? 3.129 4.482 -9.854 1.00 92.50 264 ASN A N 1
ATOM 1977 C CA . ASN A 1 264 ? 3.036 5.177 -11.143 1.00 92.50 264 ASN A CA 1
ATOM 1978 C C . ASN A 1 264 ? 4.432 5.322 -11.742 1.00 92.50 264 ASN A C 1
ATOM 1980 O O . ASN A 1 264 ? 4.602 5.066 -12.924 1.00 92.50 264 ASN A O 1
ATOM 1984 N N . GLN A 1 265 ? 5.432 5.631 -10.909 1.00 92.62 265 GLN A N 1
ATOM 1985 C CA . GLN A 1 265 ? 6.833 5.581 -11.329 1.00 92.62 265 GLN A CA 1
ATOM 1986 C C . GLN A 1 265 ? 7.248 4.154 -11.693 1.00 92.62 265 GLN A C 1
ATOM 1988 O O . GLN A 1 265 ? 7.906 3.968 -12.709 1.00 92.62 265 GLN A O 1
ATOM 1993 N N . GLY A 1 266 ? 6.800 3.159 -10.916 1.00 93.88 266 GLY A N 1
ATOM 1994 C CA . GLY A 1 266 ? 6.986 1.742 -11.225 1.00 93.88 266 GLY A CA 1
ATOM 1995 C C . GLY A 1 266 ? 6.473 1.380 -12.618 1.00 93.88 266 GLY A C 1
ATOM 1996 O O . GLY A 1 266 ? 7.197 0.772 -13.395 1.00 93.88 266 GLY A O 1
ATOM 1997 N N . MET A 1 267 ? 5.265 1.810 -12.984 1.00 94.56 267 MET A N 1
ATOM 1998 C CA . MET A 1 267 ? 4.732 1.607 -14.334 1.00 94.56 267 MET A CA 1
ATOM 1999 C C . MET A 1 267 ? 5.523 2.395 -15.380 1.00 94.56 267 MET A C 1
ATOM 2001 O O . MET A 1 267 ? 5.918 1.811 -16.379 1.00 94.56 267 MET A O 1
ATOM 2005 N N . THR A 1 268 ? 5.827 3.675 -15.145 1.00 92.00 268 THR A N 1
ATOM 2006 C CA . THR A 1 268 ? 6.619 4.493 -16.081 1.00 92.00 268 THR A CA 1
ATOM 2007 C C . THR A 1 268 ? 7.975 3.871 -16.421 1.00 92.00 268 THR A C 1
ATOM 2009 O O . THR A 1 268 ? 8.429 4.030 -17.548 1.00 92.00 268 THR A O 1
ATOM 2012 N N . CYS A 1 269 ? 8.635 3.186 -15.482 1.00 91.31 269 CYS A N 1
ATOM 2013 C CA . CYS A 1 269 ? 9.959 2.609 -15.723 1.00 91.31 269 CYS A CA 1
ATOM 2014 C C . CYS A 1 269 ? 9.957 1.168 -16.255 1.00 91.31 269 CYS A C 1
ATOM 2016 O O . CYS A 1 269 ? 11.015 0.695 -16.661 1.00 91.31 269 CYS A O 1
ATOM 2018 N N . SER A 1 270 ? 8.822 0.460 -16.239 1.00 92.81 270 SER A N 1
ATOM 2019 C CA . SER A 1 270 ? 8.778 -0.985 -16.541 1.00 92.81 270 SER A CA 1
ATOM 2020 C C . SER A 1 270 ? 7.736 -1.400 -17.575 1.00 92.81 270 SER A C 1
ATOM 2022 O O . SER A 1 270 ? 7.784 -2.523 -18.075 1.00 92.81 270 SER A O 1
ATOM 2024 N N . VAL A 1 271 ? 6.799 -0.514 -17.896 1.00 90.25 271 VAL A N 1
ATOM 2025 C CA . VAL A 1 271 ? 5.823 -0.706 -18.966 1.00 90.25 271 VAL A CA 1
ATOM 2026 C C . VAL A 1 271 ? 6.403 -0.072 -20.241 1.00 90.25 271 VAL A C 1
ATOM 2028 O O . VAL A 1 271 ? 6.953 1.027 -20.145 1.00 90.25 271 VAL A O 1
ATOM 2031 N N . PRO A 1 272 ? 6.351 -0.770 -21.393 1.00 73.56 272 PRO A N 1
ATOM 2032 C CA . PRO A 1 272 ? 6.997 -0.349 -22.630 1.00 73.56 272 PRO A CA 1
ATOM 2033 C C . PRO A 1 272 ? 6.408 0.926 -23.209 1.00 73.56 272 PRO A C 1
ATOM 2035 O O . PRO A 1 272 ? 5.203 1.192 -22.992 1.00 73.56 272 PRO A O 1
#

InterPro domains:
  IPR005130 Serine dehydratase-like, alpha subunit [PF03313] (122-268)
  IPR021144 Uncharacterised protein family UPF0597 [PTHR30501] (5-272)

Solvent-accessible surface area (backbone atoms only — not comparable to full-atom values): 14048 Å² total; per-residue (Å²): 120,65,84,72,48,75,78,45,52,55,60,49,48,62,70,37,55,40,63,29,37,30,53,54,63,41,34,26,43,12,28,41,25,13,44,33,32,62,74,60,72,51,81,61,68,36,33,42,40,35,27,9,50,50,49,49,66,65,22,56,81,31,27,37,50,74,44,86,78,40,46,20,61,67,50,19,32,42,45,6,58,71,49,28,39,49,92,49,47,51,39,17,57,72,80,57,47,74,65,51,43,51,53,40,61,56,49,70,76,47,84,37,65,45,77,47,78,41,82,96,39,62,60,57,38,39,36,25,35,40,29,39,95,93,45,39,22,40,27,31,34,43,80,46,71,82,38,71,33,35,34,32,47,75,86,44,75,80,40,76,58,70,85,46,93,60,72,84,64,59,94,61,79,64,88,69,69,40,74,66,43,53,50,43,44,72,77,72,53,83,55,73,84,52,42,66,61,51,51,50,32,37,53,30,30,43,51,30,11,51,49,11,51,78,41,97,23,72,84,32,58,11,36,55,43,40,74,75,42,69,83,44,66,69,44,47,30,53,15,36,38,40,5,22,42,22,19,29,55,51,14,36,72,57,44,24,25,16,36,87,80,29,41,60,53,20,24,62,75,58,41,94

Organism: NCBI:txid545696